Protein 2XIO (pdb70)

Organism: Homo sapiens (NCBI:txid9606)

Foldseek 3Di:
DAAEAQEAQLLDCVCCCDDPNDNQDHNNSVVLVVLLVVLHYQAYEHEAAALVSQVSQQVVQVVDPRYAYEFEHALLRLVVCVVVPVVVRLVSSLCVCVVRVVRHQAYDPAFDAPVRCVRPNDVSNLVRSLVSLQSQQVNLHAHEYEDHPQLVSRLVSCVVSLVSHNEEEHALDQDALVSLVSCVVSVYAYEHELSQFQDPRSLVSLLSDDLLRYAYHHNWQPNDHDPNGPQQVQFDDDFAEDCRDDPRHHHPSTDGSSCSLRVLRSSCVSNVHDSVVSNVSNRVSCCVRRPVD

Secondary structure (DSSP, 8-state):
--EEEEEE-TT-GGGGTEETTEE-S---HHHHHHHHHHHTEEEEEE---SHHHHHHHHHHHTT-TTEEEEE---GGGTHHHHHH-HHHHHHHHHHHHHT-TTTEEEEEEEEEETT-TTTS-HHHHHHHHHHTHHHHHHH-PPEEEEEES-HHHHHHHHHHTGGGSS-EEETT----HHHHHHHHHTT-EEEE-GGGSSSHHHHHHHHTS-GGGEEE---TTS----TTSTTGGG------EESS--TTSEETT---GGGHHHHHHHHHHHHT--HHHHHHHHHHHHHHHH---

GO terms:
  GO:0008296 3'-5'-DNA exonuclease activity (F, IDA)
  GO:0004520 DNA endonuclease activity (F, IDA)
  GO:0005739 mitochondrion (C, HTP)
  GO:0005515 protein binding (F, IPI)
  GO:0005654 nucleoplasm (C, IDA)

CATH classification: 3.20.20.140

Radius of gyration: 18.1 Å; Cα contacts (8 Å, |Δi|>4): 641; chains: 1; bounding box: 39×49×50 Å

Solvent-accessible surface area: 12558 Å² total; per-residue (Å²): 93,74,1,2,0,0,0,0,28,2,44,25,71,42,0,130,0,47,75,133,75,95,109,71,22,117,69,4,17,123,67,0,7,36,42,0,63,151,44,6,1,96,50,0,0,0,13,0,12,24,19,103,50,0,74,60,0,4,105,31,0,94,97,40,68,48,1,27,0,0,0,0,0,32,0,30,54,1,38,41,0,112,129,60,82,35,97,95,3,10,127,60,0,26,71,20,1,57,117,34,149,62,46,1,11,0,0,0,16,0,1,0,9,16,70,107,72,141,128,1,74,92,105,19,0,52,126,6,0,48,44,0,0,64,0,1,73,99,18,134,34,10,0,0,1,26,18,44,104,4,60,74,61,0,25,66,4,1,122,137,8,41,146,67,12,87,8,0,0,1,9,9,10,57,23,81,121,106,4,1,62,29,2,34,126,24,82,0,20,0,0,2,0,1,26,1,2,90,70,110,68,15,10,102,16,0,107,64,3,53,31,102,34,0,0,2,0,1,29,0,5,124,18,18,29,88,106,125,26,16,0,26,144,74,42,163,41,87,36,87,64,92,163,75,48,82,82,51,48,2,20,113,106,7,11,0,0,0,23,0,10,24,3,0,6,0,0,2,44,13,35,134,55,82,35,85,114,4,0,51,34,1,29,87,13,1,51,145,21,10,29,95,190

Structure (mmCIF, N/CA/C/O backbone):
data_2XIO
#
_entry.id   2XIO
#
_cell.length_a   38.480
_cell.length_b   50.940
_cell.length_c   155.240
_cell.angle_alpha   90.00
_cell.angle_beta   90.00
_cell.angle_gamma   90.00
#
_symmetry.space_group_name_H-M   'P 21 21 21'
#
loop_
_entity.id
_entity.type
_entity.pdbx_description
1 polymer 'PUTATIVE DEOXYRIBONUCLEASE TATDN1'
2 non-polymer 'SODIUM ION'
3 non-polymer 'NICKEL (II) ION'
4 non-polymer 1,2-ETHANEDIOL
5 water water
#
loop_
_atom_site.group_PDB
_atom_site.id
_atom_site.type_symbol
_atom_site.label_atom_id
_atom_site.label_alt_id
_atom_site.label_comp_id
_atom_site.label_asym_id
_atom_site.label_entity_id
_atom_site.label_seq_id
_atom_site.pdbx_PDB_ins_code
_atom_site.Cartn_x
_atom_site.Cartn_y
_atom_site.Cartn_z
_atom_site.occupancy
_atom_site.B_iso_or_equiv
_atom_site.auth_seq_id
_atom_site.auth_comp_id
_atom_site.auth_asym_id
_atom_site.auth_atom_id
_atom_site.pdbx_PDB_model_num
ATOM 1 N N . MET A 1 1 ? 34.893 11.518 81.809 1.00 12.31 4 MET A N 1
ATOM 2 C CA . MET A 1 1 ? 34.712 12.855 82.366 1.00 10.23 4 MET A CA 1
ATOM 3 C C . MET A 1 1 ? 34.934 12.764 83.865 1.00 11.21 4 MET A C 1
ATOM 4 O O . MET A 1 1 ? 34.924 11.671 84.447 1.00 10.79 4 MET A O 1
ATOM 9 N N A LYS A 1 2 ? 35.116 13.918 84.503 0.50 9.31 5 LYS A N 1
ATOM 10 N N B LYS A 1 2 ? 35.149 13.921 84.499 0.50 9.35 5 LYS A N 1
ATOM 11 C CA A LYS A 1 2 ? 35.274 14.013 85.955 0.50 8.29 5 LYS A CA 1
ATOM 12 C CA B LYS A 1 2 ? 35.286 14.032 85.955 0.50 8.51 5 LYS A CA 1
ATOM 13 C C A LYS A 1 2 ? 34.400 15.131 86.512 0.50 8.72 5 LYS A C 1
ATOM 14 C C B LYS A 1 2 ? 34.317 15.087 86.448 0.50 8.38 5 LYS A C 1
ATOM 15 O O A LYS A 1 2 ? 34.294 16.213 85.923 0.50 8.72 5 LYS A O 1
ATOM 16 O O B LYS A 1 2 ? 34.082 16.094 85.761 0.50 7.70 5 LYS A O 1
ATOM 27 N N . PHE A 1 3 ? 33.750 14.855 87.645 1.00 7.76 6 PHE A N 1
ATOM 28 C CA . PHE A 1 3 ? 32.818 15.787 88.267 1.00 7.61 6 PHE A CA 1
ATOM 29 C C . PHE A 1 3 ? 33.078 15.937 89.740 1.00 8.09 6 PHE A C 1
ATOM 30 O O . PHE A 1 3 ? 33.468 14.979 90.428 1.00 8.33 6 PHE A O 1
ATOM 38 N N . ILE A 1 4 ? 32.725 17.118 90.256 1.00 7.56 7 ILE A N 1
ATOM 39 C CA . ILE A 1 4 ? 32.541 17.376 91.676 1.00 7.47 7 ILE A CA 1
ATOM 40 C C . ILE A 1 4 ? 31.110 17.854 91.853 1.00 7.11 7 ILE A C 1
ATOM 41 O O . ILE A 1 4 ? 30.755 18.901 91.286 1.00 8.16 7 ILE A O 1
ATOM 46 N N . ASP A 1 5 ? 30.275 17.092 92.565 1.00 7.06 8 ASP A N 1
ATOM 47 C CA . ASP A 1 5 ? 28.887 17.525 92.819 1.00 7.45 8 ASP A CA 1
ATOM 48 C C . ASP A 1 5 ? 28.923 18.468 94.007 1.00 8.11 8 ASP A C 1
ATOM 49 O O . ASP A 1 5 ? 29.133 18.050 95.157 1.00 8.44 8 ASP A O 1
ATOM 54 N N . ILE A 1 6 ? 28.789 19.781 93.735 1.00 7.78 9 ILE A N 1
ATOM 55 C CA . ILE A 1 6 ? 28.912 20.754 94.814 1.00 7.95 9 ILE A CA 1
ATOM 56 C C . ILE A 1 6 ? 27.732 20.768 95.774 1.00 8.23 9 ILE A C 1
ATOM 57 O O . ILE A 1 6 ? 27.822 21.470 96.791 1.00 8.35 9 ILE A O 1
ATOM 62 N N . GLY A 1 7 ? 26.606 20.107 95.453 1.00 7.60 10 GLY A N 1
ATOM 63 C CA . GLY A 1 7 ? 25.436 20.161 96.321 1.00 10.18 10 GLY A CA 1
ATOM 64 C C . GLY A 1 7 ? 24.661 18.878 96.196 1.00 9.00 10 GLY A C 1
ATOM 65 O O . GLY A 1 7 ? 23.743 18.794 95.388 1.00 9.67 10 GLY A O 1
ATOM 66 N N . ILE A 1 8 ? 25.002 17.891 97.019 1.00 10.70 11 ILE A N 1
ATOM 67 C CA . ILE A 1 8 ? 24.365 16.580 96.982 1.00 10.10 11 ILE A CA 1
ATOM 68 C C . ILE A 1 8 ? 23.850 16.271 98.362 1.00 11.21 11 ILE A C 1
ATOM 69 O O . ILE A 1 8 ? 24.611 16.362 99.340 1.00 12.61 11 ILE A O 1
ATOM 74 N N . ASN A 1 9 ? 22.566 15.927 98.485 1.00 10.54 12 ASN A N 1
ATOM 75 C CA . ASN A 1 9 ? 21.952 15.655 99.787 1.00 10.22 12 ASN A CA 1
ATOM 76 C C . ASN A 1 9 ? 22.081 14.177 100.089 1.00 12.43 12 ASN A C 1
ATOM 77 O O . ASN A 1 9 ? 21.087 13.445 100.186 1.00 11.87 12 ASN A O 1
ATOM 82 N N . LEU A 1 10 ? 23.325 13.718 100.251 1.00 11.03 13 LEU A N 1
ATOM 83 C CA . LEU A 1 10 ? 23.595 12.295 100.402 1.00 11.75 13 LEU A CA 1
ATOM 84 C C . LEU A 1 10 ? 23.026 11.681 101.677 1.00 13.57 13 LEU A C 1
ATOM 85 O O . LEU A 1 10 ? 22.824 10.456 101.741 1.00 13.38 13 LEU A O 1
ATOM 90 N N . THR A 1 11 ? 22.752 12.520 102.675 1.00 10.94 14 THR A N 1
ATOM 91 C CA . THR A 1 11 ? 22.151 12.096 103.940 1.00 10.58 14 THR A CA 1
ATOM 92 C C . THR A 1 11 ? 20.651 11.889 103.815 1.00 12.55 14 THR A C 1
ATOM 93 O O . THR A 1 11 ? 20.038 11.447 104.785 1.00 12.86 14 THR A O 1
ATOM 97 N N . ASP A 1 12 ? 20.044 12.160 102.657 1.00 11.27 15 ASP A N 1
ATOM 98 C CA . ASP A 1 12 ? 18.596 12.043 102.571 1.00 10.45 15 ASP A CA 1
ATOM 99 C C . ASP A 1 12 ? 18.167 10.607 102.840 1.00 11.38 15 ASP A C 1
ATOM 100 O O . ASP A 1 12 ? 18.738 9.686 102.252 1.00 10.96 15 ASP A O 1
ATOM 105 N N . PRO A 1 13 ? 17.122 10.403 103.671 1.00 10.84 16 PRO A N 1
ATOM 106 C CA . PRO A 1 13 ? 16.643 9.028 103.930 1.00 11.81 16 PRO A CA 1
ATOM 107 C C . PRO A 1 13 ? 16.187 8.244 102.694 1.00 13.67 16 PRO A C 1
ATOM 108 O O . PRO A 1 13 ? 16.206 7.015 102.749 1.00 12.46 16 PRO A O 1
ATOM 112 N N A MET A 1 14 ? 15.807 8.934 101.600 0.50 14.99 17 MET A N 1
ATOM 113 N N B MET A 1 14 ? 15.779 8.906 101.594 0.50 10.88 17 MET A N 1
ATOM 114 C CA A MET A 1 14 ? 15.414 8.306 100.331 0.50 16.79 17 MET A CA 1
ATOM 115 C CA B MET A 1 14 ? 15.398 8.162 100.376 0.50 10.05 17 MET A CA 1
ATOM 116 C C A MET A 1 14 ? 16.521 7.350 99.826 0.50 15.36 17 MET A C 1
ATOM 117 C C B MET A 1 14 ? 16.534 7.244 99.908 0.50 11.17 17 MET A C 1
ATOM 118 O O A MET A 1 14 ? 16.221 6.300 99.255 0.50 14.94 17 MET A O 1
ATOM 119 O O B MET A 1 14 ? 16.278 6.137 99.411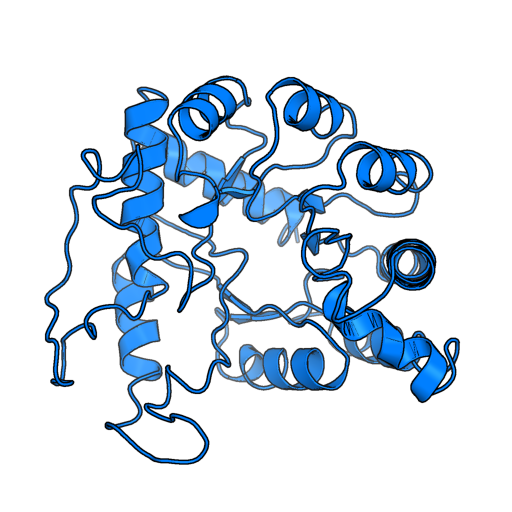 0.50 10.65 17 MET A O 1
ATOM 128 N N . PHE A 1 15 ? 17.797 7.695 100.095 1.00 11.00 18 PHE A N 1
ATOM 129 C CA . PHE A 1 15 ? 18.938 6.887 99.660 1.00 11.08 18 PHE A CA 1
ATOM 130 C C . PHE A 1 15 ? 19.131 5.649 100.502 1.00 12.36 18 PHE A C 1
ATOM 131 O O . PHE A 1 15 ? 19.850 4.752 100.099 1.00 12.91 18 PHE A O 1
ATOM 139 N N . ARG A 1 16 ? 18.467 5.572 101.652 1.00 10.90 19 ARG A N 1
A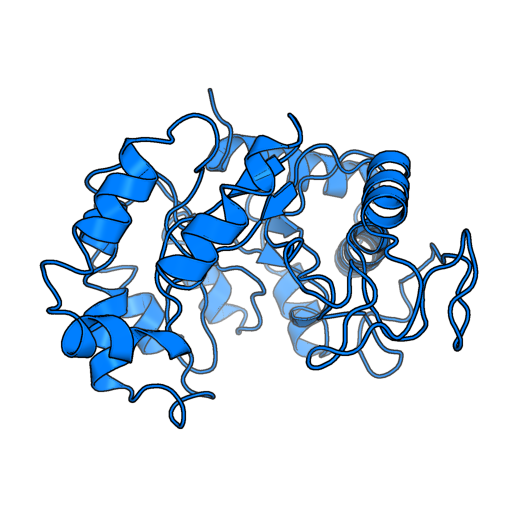TOM 140 C CA . ARG A 1 16 ? 18.475 4.386 102.504 1.00 10.75 19 ARG A CA 1
ATOM 141 C C . ARG A 1 16 ? 17.154 3.628 102.323 1.00 10.63 19 ARG A C 1
ATOM 142 O O . ARG A 1 16 ? 16.920 2.694 103.071 1.00 11.60 19 ARG A O 1
ATOM 150 N N . GLY A 1 17 ? 16.306 4.030 101.371 1.00 10.87 20 GLY A N 1
ATOM 151 C CA . GLY A 1 17 ? 15.002 3.406 101.141 1.00 11.75 20 GLY A CA 1
ATOM 152 C C . GLY A 1 17 ? 13.939 3.765 102.158 1.00 13.92 20 GLY A C 1
ATOM 153 O O . GLY A 1 17 ? 12.940 3.045 102.250 1.00 14.66 20 GLY A O 1
ATOM 154 N N . ILE A 1 18 ? 14.166 4.831 102.967 1.00 12.48 21 ILE A N 1
ATOM 155 C CA . ILE A 1 18 ? 13.332 5.233 104.119 1.00 13.91 21 ILE A CA 1
ATOM 156 C C . ILE A 1 18 ? 12.469 6.409 103.811 0.50 15.08 21 ILE A C 1
ATOM 157 O O . ILE A 1 18 ? 12.991 7.433 103.372 1.00 17.70 21 ILE A O 1
ATOM 162 N N . TYR A 1 19 ? 11.148 6.259 104.067 0.50 11.12 22 TYR A N 1
ATOM 163 C CA . TYR A 1 19 ? 10.096 7.263 103.824 0.50 14.07 22 TYR A CA 1
ATOM 164 C C . TYR A 1 19 ? 9.288 7.384 105.099 1.00 21.31 22 TYR A C 1
ATOM 165 O O . TYR A 1 19 ? 8.627 6.419 105.512 1.00 21.09 22 TYR A O 1
ATOM 174 N N . ARG A 1 20 ? 9.318 8.585 105.708 1.00 20.52 23 ARG A N 1
ATOM 175 C CA . ARG A 1 20 ? 8.703 8.922 106.984 1.00 23.28 23 ARG A CA 1
ATOM 176 C C . ARG A 1 20 ? 8.818 7.831 108.051 1.00 26.09 23 ARG A C 1
ATOM 177 O O . ARG A 1 20 ? 7.823 7.395 108.628 1.00 25.71 23 ARG A O 1
ATOM 180 N N . GLY A 1 21 ? 10.048 7.362 108.259 1.00 21.72 24 GLY A N 1
ATOM 181 C CA . GLY A 1 21 ? 10.314 6.337 109.262 1.00 22.07 24 GLY A CA 1
ATOM 182 C C . GLY A 1 21 ? 9.898 4.924 108.895 1.00 22.76 24 GLY A C 1
ATOM 183 O O . GLY A 1 21 ? 9.839 4.058 109.780 1.00 23.74 24 GLY A O 1
ATOM 184 N N A VAL A 1 22 ? 9.610 4.675 107.593 0.50 18.26 25 VAL A N 1
ATOM 185 N N B VAL A 1 22 ? 9.592 4.680 107.602 0.50 21.00 25 VAL A N 1
ATOM 186 C CA A VAL A 1 22 ? 9.183 3.365 107.079 0.50 17.52 25 VAL A CA 1
ATOM 187 C CA B VAL A 1 22 ? 9.237 3.347 107.124 0.50 21.49 25 VAL A CA 1
ATOM 188 C C A VAL A 1 22 ? 10.160 2.888 106.013 0.50 20.69 25 VAL A C 1
ATOM 189 C C B VAL A 1 22 ? 10.196 2.887 106.039 0.50 22.56 25 VAL A C 1
ATOM 190 O O A VAL A 1 22 ? 10.452 3.636 105.073 0.50 18.56 25 VAL A O 1
ATOM 191 O O B VAL A 1 22 ? 10.556 3.666 105.148 0.50 20.69 25 VAL A O 1
ATOM 198 N N . GLN A 1 23 ? 10.617 1.629 106.134 1.00 18.50 26 GLN A N 1
ATOM 199 C CA . GLN A 1 23 ? 11.505 1.017 105.160 1.00 16.97 26 GLN A CA 1
ATOM 200 C C . GLN A 1 23 ? 10.674 0.611 103.907 1.00 20.95 26 GLN A C 1
ATOM 201 O O . GLN A 1 23 ? 9.949 -0.389 103.956 1.00 22.72 26 GLN A O 1
ATOM 207 N N . LYS A 1 24 ? 10.723 1.404 102.836 1.00 17.62 27 LYS A N 1
ATOM 208 C CA . LYS A 1 24 ? 9.974 1.124 101.602 1.00 17.86 27 LYS A CA 1
ATOM 209 C C . LYS A 1 24 ? 10.695 0.162 100.627 1.00 19.92 27 LYS A C 1
ATOM 210 O O . LYS A 1 24 ? 10.044 -0.613 99.919 1.00 20.49 27 LYS A O 1
ATOM 212 N N . HIS A 1 25 ? 12.029 0.247 100.552 1.00 15.11 28 HIS A N 1
ATOM 213 C CA . HIS A 1 25 ? 12.860 -0.636 99.755 1.00 14.92 28 HIS A CA 1
ATOM 214 C C . HIS A 1 25 ? 14.207 -0.744 100.409 1.00 15.57 28 HIS A C 1
ATOM 215 O O . HIS A 1 25 ? 14.520 0.016 101.316 1.00 13.70 28 HIS A O 1
ATOM 222 N N . GLN A 1 26 ? 14.993 -1.712 99.964 1.00 14.72 29 GLN A N 1
ATOM 223 C CA . GLN A 1 26 ? 16.328 -1.966 100.441 1.00 14.90 29 GLN A CA 1
ATOM 224 C C . GLN A 1 26 ? 17.201 -0.705 100.389 1.00 14.96 29 GLN A C 1
ATOM 225 O O . GLN A 1 26 ? 17.201 0.003 99.374 1.00 13.42 29 GLN A O 1
ATOM 231 N N . ASP A 1 27 ? 17.998 -0.479 101.425 1.00 13.11 30 ASP A N 1
ATOM 232 C CA . ASP A 1 27 ? 18.946 0.619 101.456 1.00 11.54 30 ASP A CA 1
ATOM 233 C C . ASP A 1 27 ? 19.931 0.419 100.294 1.00 12.98 30 ASP A C 1
ATOM 234 O O . ASP A 1 27 ? 20.635 -0.600 100.225 1.00 13.65 30 ASP A O 1
ATOM 239 N N . ASP A 1 28 ? 19.964 1.386 99.364 1.00 10.56 31 ASP A N 1
ATOM 240 C CA . ASP A 1 28 ? 20.820 1.293 98.190 1.00 9.73 31 ASP A CA 1
ATOM 241 C C . ASP A 1 28 ? 21.800 2.444 98.082 1.00 11.50 31 ASP A C 1
ATOM 242 O O . ASP A 1 28 ? 22.315 2.722 96.995 1.00 10.45 31 ASP A O 1
ATOM 247 N N . LEU A 1 29 ? 22.151 3.063 99.220 1.00 10.32 32 LEU A N 1
ATOM 248 C CA . LEU A 1 29 ? 23.073 4.191 99.180 1.00 9.97 32 LEU A CA 1
ATOM 249 C C . LEU A 1 29 ? 24.416 3.838 98.554 1.00 10.53 32 LEU A C 1
ATOM 250 O O . LEU A 1 29 ? 24.918 4.590 97.732 1.00 10.32 32 LEU A O 1
ATOM 255 N N . GLN A 1 30 ? 24.997 2.694 98.908 1.00 10.97 33 GLN A N 1
ATOM 256 C CA . GLN A 1 30 ? 26.265 2.333 98.290 1.00 11.42 33 GLN A CA 1
ATOM 257 C C . GLN A 1 30 ? 26.151 2.114 96.796 1.00 10.85 33 GLN A C 1
ATOM 258 O O . GLN A 1 30 ? 27.044 2.503 96.048 1.00 10.56 33 GLN A O 1
ATOM 264 N N . ASP A 1 31 ? 25.042 1.539 96.324 1.00 10.92 34 ASP A N 1
ATOM 265 C CA . ASP A 1 31 ? 24.823 1.366 94.886 1.00 11.54 34 ASP A CA 1
ATOM 266 C C . ASP A 1 31 ? 24.700 2.739 94.193 1.00 12.24 34 ASP A C 1
ATOM 267 O O . ASP A 1 31 ? 25.210 2.915 93.091 1.00 11.60 34 ASP A O 1
ATOM 272 N N . VAL A 1 32 ? 24.029 3.684 94.835 1.00 10.01 35 VAL A N 1
ATOM 273 C CA . VAL A 1 32 ? 23.876 5.060 94.329 1.00 9.24 35 VAL A CA 1
ATOM 274 C C . VAL A 1 32 ? 25.248 5.691 94.208 1.00 10.02 35 VAL A C 1
ATOM 275 O O . VAL A 1 32 ? 25.569 6.300 93.175 1.00 10.65 35 VAL A O 1
ATOM 279 N N . ILE A 1 33 ? 26.056 5.555 95.259 1.00 9.20 36 ILE A N 1
ATOM 280 C CA . ILE A 1 33 ? 27.423 6.120 95.224 1.00 10.19 36 ILE A CA 1
ATOM 281 C C . ILE A 1 33 ? 28.218 5.474 94.070 1.00 10.84 36 ILE A C 1
ATOM 282 O O . ILE A 1 33 ? 28.885 6.179 93.289 1.00 11.24 36 ILE A O 1
ATOM 287 N N . GLY A 1 34 ? 28.125 4.147 93.948 1.00 10.50 37 GLY A N 1
ATOM 288 C CA . GLY A 1 34 ? 28.827 3.434 92.883 1.00 11.56 37 GLY A CA 1
ATOM 289 C C . GLY A 1 34 ? 28.452 3.863 91.477 1.00 10.70 37 GLY A C 1
ATOM 290 O O . GLY A 1 34 ? 29.345 4.033 90.631 1.00 10.80 37 GLY A O 1
ATOM 291 N N . ARG A 1 35 ? 27.166 4.143 91.236 1.00 10.33 38 ARG A N 1
ATOM 292 C CA . ARG A 1 35 ? 26.755 4.624 89.905 1.00 11.06 38 ARG A CA 1
ATOM 293 C C . ARG A 1 35 ? 27.367 5.991 89.587 1.00 10.06 38 ARG A C 1
ATOM 294 O O . ARG A 1 35 ? 27.765 6.270 88.446 1.00 10.61 38 ARG A O 1
ATOM 302 N N . ALA A 1 36 ? 27.449 6.851 90.603 1.00 9.19 39 ALA A N 1
ATOM 303 C CA . ALA A 1 36 ? 28.040 8.193 90.433 1.00 9.22 39 ALA A CA 1
ATOM 304 C C . ALA A 1 36 ? 29.535 8.074 90.175 1.00 10.27 39 ALA A C 1
ATOM 305 O O . ALA A 1 36 ? 30.067 8.726 89.269 1.00 11.02 39 ALA A O 1
ATOM 307 N N . VAL A 1 37 ? 30.218 7.210 90.922 1.00 10.29 40 VAL A N 1
ATOM 308 C CA . VAL A 1 37 ? 31.647 6.995 90.689 1.00 10.26 40 VAL A CA 1
ATOM 309 C C . VAL A 1 37 ? 31.883 6.520 89.253 1.00 12.18 40 VAL A C 1
ATOM 310 O O . VAL A 1 37 ? 32.811 6.967 88.575 1.00 11.70 40 VAL A O 1
ATOM 314 N N . GLU A 1 38 ? 31.059 5.595 88.769 1.00 11.06 41 GLU A N 1
ATOM 315 C CA . GLU A 1 38 ? 31.207 5.065 87.430 1.00 11.28 41 GLU A CA 1
ATOM 316 C C . GLU A 1 38 ? 31.058 6.118 86.337 1.00 12.31 41 GLU A C 1
ATOM 317 O O . GLU A 1 38 ? 31.751 6.019 85.320 1.00 12.99 41 GLU A O 1
ATOM 323 N N . ILE A 1 39 ? 30.215 7.146 86.537 1.00 10.65 42 ILE A N 1
ATOM 324 C CA . ILE A 1 39 ? 30.075 8.201 85.540 1.00 11.31 42 ILE A CA 1
ATOM 325 C C . ILE A 1 39 ? 31.160 9.285 85.671 1.00 11.20 42 ILE A C 1
ATOM 326 O O . ILE A 1 39 ? 31.214 10.192 84.831 1.00 11.22 42 ILE A O 1
ATOM 331 N N . GLY A 1 40 ? 31.979 9.205 86.723 1.00 10.82 43 GLY A N 1
ATOM 332 C CA . GLY A 1 40 ? 33.086 10.144 86.888 1.00 10.29 43 GLY A CA 1
ATOM 333 C C . GLY A 1 40 ? 33.021 11.090 88.072 1.00 10.31 43 GLY A C 1
ATOM 334 O O . GLY A 1 40 ? 33.868 11.988 88.148 1.00 10.11 43 GLY A O 1
ATOM 335 N N . VAL A 1 41 ? 32.082 10.902 89.012 1.00 9.04 44 VAL A N 1
ATOM 336 C CA . VAL A 1 41 ? 32.046 11.791 90.176 1.00 8.21 44 VAL A CA 1
ATOM 337 C C . VAL A 1 41 ? 33.216 11.447 91.092 1.00 10.26 44 VAL A C 1
ATOM 338 O O . VAL A 1 41 ? 33.369 10.285 91.492 1.00 11.35 44 VAL A O 1
ATOM 342 N N . LYS A 1 42 ? 34.068 12.428 91.356 1.00 8.46 45 LYS A N 1
ATOM 343 C CA . LYS A 1 42 ? 35.290 12.235 92.150 1.00 8.73 45 LYS A CA 1
ATOM 344 C C . LYS A 1 42 ? 35.154 12.724 93.578 1.00 10.05 45 LYS A C 1
ATOM 345 O O . LYS A 1 42 ? 35.837 12.222 94.493 1.00 10.56 45 LYS A O 1
ATOM 351 N N . LYS A 1 43 ? 34.345 13.785 93.783 1.00 9.48 46 LYS A N 1
ATOM 352 C CA . LYS A 1 43 ? 34.123 14.365 95.126 1.00 9.45 46 LYS A CA 1
ATOM 353 C C . LYS A 1 43 ? 32.673 14.716 95.247 1.00 10.17 46 LYS A C 1
ATOM 354 O O . LYS A 1 43 ? 32.032 15.133 94.267 1.00 9.46 46 LYS A O 1
ATOM 360 N N . PHE A 1 44 ? 32.151 14.590 96.444 1.00 8.80 47 PHE A N 1
ATOM 361 C CA . PHE A 1 44 ? 30.737 14.853 96.747 1.00 8.77 47 PHE A CA 1
ATOM 362 C C . PHE A 1 44 ? 30.677 15.834 97.927 1.00 9.42 47 PHE A C 1
ATOM 363 O O . PHE A 1 44 ? 31.220 15.518 99.003 1.00 9.65 47 PHE A O 1
ATOM 371 N N . MET A 1 45 ? 30.053 17.015 97.729 1.00 8.17 48 MET A N 1
ATOM 372 C CA . MET A 1 45 ? 29.918 17.989 98.813 1.00 8.25 48 MET A CA 1
ATOM 373 C C . MET A 1 45 ? 28.546 17.839 99.409 1.00 8.55 48 MET A C 1
ATOM 374 O O . MET A 1 45 ? 27.542 18.232 98.795 1.00 8.51 48 MET A O 1
ATOM 379 N N . ILE A 1 46 ? 28.493 17.188 100.573 1.00 8.74 49 ILE A N 1
ATOM 380 C CA . ILE A 1 46 ? 27.228 16.879 101.222 1.00 8.06 49 ILE A CA 1
ATOM 381 C C . ILE A 1 46 ? 26.767 18.100 101.977 1.00 9.79 49 ILE A C 1
ATOM 382 O O . ILE A 1 46 ? 27.425 18.541 102.921 1.00 9.30 49 ILE A O 1
ATOM 387 N N . THR A 1 47 ? 25.648 18.638 101.564 1.00 9.35 50 THR A N 1
ATOM 388 C CA . THR A 1 47 ? 25.178 19.897 102.124 1.00 10.30 50 THR A CA 1
ATOM 389 C C . THR A 1 47 ? 24.634 19.754 103.557 1.00 11.53 50 THR A C 1
ATOM 390 O O . THR A 1 47 ? 23.845 18.837 103.841 1.00 11.69 50 THR A O 1
ATOM 394 N N . GLY A 1 48 ? 25.024 20.706 104.411 1.00 10.23 51 GLY A N 1
ATOM 395 C CA . GLY A 1 48 ? 24.465 20.899 105.741 1.00 10.29 51 GLY A CA 1
ATOM 396 C C . GLY A 1 48 ? 23.615 22.143 105.729 1.00 11.88 51 GLY A C 1
ATOM 397 O O . GLY A 1 48 ? 23.975 23.113 105.068 1.00 11.95 51 GLY A O 1
ATOM 398 N N . GLY A 1 49 ? 22.515 22.132 106.470 1.00 11.42 52 GLY A N 1
ATOM 399 C CA . GLY A 1 49 ? 21.609 23.285 106.484 1.00 12.06 52 GLY A CA 1
ATOM 400 C C . GLY A 1 49 ? 21.196 23.820 107.841 1.00 11.95 52 GLY A C 1
ATOM 401 O O . GLY A 1 49 ? 20.397 24.757 107.924 1.00 11.66 52 GLY A O 1
ATOM 402 N N . ASN A 1 50 ? 21.647 23.172 108.906 1.00 10.83 53 ASN A N 1
ATOM 403 C CA . ASN A 1 50 ? 21.501 23.687 110.273 1.00 11.25 53 ASN A CA 1
ATOM 404 C C . ASN A 1 50 ? 22.568 22.989 111.111 1.00 13.09 53 ASN A C 1
ATOM 405 O O . ASN A 1 50 ? 23.384 22.239 110.557 1.00 11.15 53 ASN A O 1
ATOM 410 N N . LEU A 1 51 ? 22.599 23.210 112.423 1.00 11.10 54 LEU A N 1
ATOM 411 C CA . LEU A 1 51 ? 23.638 22.589 113.212 1.00 11.80 54 LEU A CA 1
ATOM 412 C C . LEU A 1 51 ? 23.591 21.055 113.171 1.00 13.08 54 LEU A C 1
ATOM 413 O O . LEU A 1 51 ? 24.610 20.424 112.904 1.00 12.42 54 LEU A O 1
ATOM 418 N N . GLN A 1 52 ? 22.435 20.455 113.441 1.00 12.32 55 GLN A N 1
ATOM 419 C CA . GLN A 1 52 ? 22.344 18.997 113.479 1.00 12.68 55 GLN A CA 1
ATOM 420 C C . GLN A 1 52 ? 22.571 18.367 112.101 1.00 13.70 55 GLN A C 1
ATOM 421 O O . GLN A 1 52 ? 23.296 17.372 111.984 1.00 13.30 55 GLN A O 1
ATOM 427 N N . ASP A 1 53 ? 22.001 18.972 111.066 1.00 11.86 56 ASP A N 1
ATOM 428 C CA . ASP A 1 53 ? 22.147 18.450 109.712 1.00 11.37 56 ASP A CA 1
ATOM 429 C C . ASP A 1 53 ? 23.600 18.585 109.235 1.00 11.76 56 ASP A C 1
ATOM 430 O O . ASP A 1 53 ? 24.084 17.739 108.469 1.00 11.50 56 ASP A O 1
ATOM 435 N N . SER A 1 54 ? 24.320 19.623 109.708 1.00 10.52 57 SER A N 1
ATOM 436 C CA . SER A 1 54 ? 25.743 19.783 109.373 1.00 10.03 57 SER A CA 1
ATOM 437 C C . SER A 1 54 ? 26.537 18.699 110.084 1.00 11.02 57 SER A C 1
ATOM 438 O O . SER A 1 54 ? 27.463 18.145 109.495 1.00 10.69 57 SER A O 1
ATOM 441 N N . LYS A 1 55 ? 26.158 18.343 111.330 1.00 10.54 58 LYS A N 1
ATOM 442 C CA . LYS A 1 55 ? 26.798 17.222 112.004 1.00 11.47 58 LYS A CA 1
ATOM 443 C C . LYS A 1 55 ? 26.515 15.911 111.240 1.00 13.56 58 LYS A C 1
ATOM 444 O O . LYS A 1 55 ? 27.428 15.110 111.038 1.00 12.07 58 LYS A O 1
ATOM 450 N N . ASP A 1 56 ? 25.282 15.726 110.769 1.00 12.35 59 ASP A N 1
ATOM 451 C CA . ASP A 1 56 ? 24.919 14.501 110.025 1.00 12.35 59 ASP A CA 1
ATOM 452 C C . ASP A 1 56 ? 25.690 14.407 108.696 1.00 12.57 59 ASP A C 1
ATOM 453 O O . ASP A 1 56 ? 26.164 13.327 108.314 1.00 12.22 59 ASP A O 1
ATOM 458 N N . ALA A 1 57 ? 25.848 15.534 108.002 1.00 10.50 60 ALA A N 1
ATOM 459 C CA . ALA A 1 57 ? 26.576 15.603 106.738 1.00 10.10 60 ALA A CA 1
ATOM 460 C C . ALA A 1 57 ? 28.040 15.254 106.990 1.00 10.48 60 ALA A C 1
ATOM 461 O O . ALA A 1 57 ? 28.639 14.471 106.232 1.00 10.55 60 ALA A O 1
ATOM 463 N N . LEU A 1 58 ? 28.612 15.804 108.059 1.00 10.49 61 LEU A N 1
ATOM 464 C CA . LEU A 1 58 ? 30.000 15.500 108.406 1.00 11.56 61 LEU A CA 1
ATOM 465 C C . LEU A 1 58 ? 30.176 14.020 108.737 1.00 12.55 61 LEU A C 1
ATOM 466 O O . LEU A 1 58 ? 31.140 13.401 108.267 1.00 12.39 61 LEU A O 1
ATOM 471 N N A HIS A 1 59 ? 29.257 13.445 109.539 0.50 12.25 62 HIS A N 1
ATOM 472 N N B HIS A 1 59 ? 29.252 13.454 109.527 0.50 11.28 62 HIS A N 1
ATOM 473 C CA A HIS A 1 59 ? 29.369 12.032 109.916 0.50 12.95 62 HIS A CA 1
ATOM 474 C CA B HIS A 1 59 ? 29.326 12.046 109.907 0.50 11.36 62 HIS A CA 1
ATOM 475 C C A HIS A 1 59 ? 29.282 11.087 108.711 0.50 15.14 62 HIS A C 1
ATOM 476 C C B HIS A 1 59 ? 29.338 11.148 108.663 0.50 12.36 62 HIS A C 1
ATOM 477 O O A HIS A 1 59 ? 30.037 10.114 108.649 0.50 16.39 62 HIS A O 1
ATOM 478 O O B HIS A 1 59 ? 30.193 10.272 108.534 0.50 10.62 62 HIS A O 1
ATOM 491 N N . LEU A 1 60 ? 28.457 11.417 107.700 1.00 11.31 63 LEU A N 1
ATOM 492 C CA . LEU A 1 60 ? 28.439 10.625 106.479 1.00 10.63 63 LEU A CA 1
ATOM 493 C C . LEU A 1 60 ? 29.723 10.897 105.676 1.00 12.22 63 LEU A C 1
ATOM 494 O O . LEU A 1 60 ? 30.312 9.984 105.095 1.00 11.72 63 LEU A O 1
ATOM 499 N N . ALA A 1 61 ? 30.176 12.154 105.658 1.00 10.43 64 ALA A N 1
ATOM 500 C CA . ALA A 1 61 ? 31.399 12.460 104.907 1.00 10.47 64 ALA A CA 1
ATOM 501 C C . ALA A 1 61 ? 32.627 11.735 105.455 1.00 11.67 64 ALA A C 1
ATOM 502 O O . ALA A 1 61 ? 33.480 11.341 104.656 1.00 11.98 64 ALA A O 1
ATOM 504 N N . GLN A 1 62 ? 32.649 11.423 106.766 1.00 12.01 65 GLN A N 1
ATOM 505 C CA . GLN A 1 62 ? 33.765 10.694 107.354 1.00 13.03 65 GLN A CA 1
ATOM 506 C C . GLN A 1 62 ? 33.837 9.236 106.892 1.00 15.16 65 GLN A C 1
ATOM 507 O O . GLN A 1 62 ? 34.866 8.596 107.112 1.00 16.67 65 GLN A O 1
ATOM 513 N N . THR A 1 63 ? 32.794 8.712 106.215 1.00 14.26 66 THR A N 1
ATOM 514 C CA . THR A 1 63 ? 32.773 7.311 105.767 1.00 14.34 66 THR A CA 1
ATOM 515 C C . THR A 1 63 ? 33.505 7.068 104.458 1.00 15.59 66 THR A C 1
ATOM 516 O O . THR A 1 63 ? 33.692 5.903 104.078 1.00 16.03 66 THR A O 1
ATOM 520 N N . ASN A 1 64 ? 33.867 8.129 103.702 1.00 13.49 67 ASN A N 1
ATOM 521 C CA . ASN A 1 64 ? 34.478 7.916 102.400 1.00 12.85 67 ASN A CA 1
ATOM 522 C C . ASN A 1 64 ? 35.411 9.072 102.064 1.00 14.09 67 ASN A C 1
ATOM 523 O O . ASN A 1 64 ? 35.033 10.231 102.236 1.00 12.69 67 ASN A O 1
ATOM 528 N N . GLY A 1 65 ? 36.599 8.755 101.551 1.00 13.73 68 GLY A N 1
ATOM 529 C CA . GLY A 1 65 ? 37.576 9.770 101.171 1.00 13.22 68 GLY A CA 1
ATOM 530 C C . GLY A 1 65 ? 37.122 10.694 100.051 1.00 14.09 68 GLY A C 1
ATOM 531 O O . GLY A 1 65 ? 37.683 11.768 99.908 1.00 13.42 68 GLY A O 1
ATOM 532 N N . MET A 1 66 ? 36.078 10.325 99.314 1.00 11.41 69 MET A N 1
ATOM 533 C CA . MET A 1 66 ? 35.535 11.194 98.255 1.00 9.85 69 MET A CA 1
ATOM 534 C C . MET A 1 66 ? 34.544 12.222 98.814 1.00 11.52 69 MET A C 1
ATOM 535 O O . MET A 1 66 ? 34.060 13.051 98.045 1.00 10.26 69 MET A O 1
ATOM 540 N N . PHE A 1 67 ? 34.167 12.144 100.099 1.00 9.92 70 PHE A N 1
ATOM 541 C CA . PHE A 1 67 ? 33.094 12.960 100.643 1.00 9.41 70 PHE A CA 1
ATOM 542 C C . PHE A 1 67 ? 33.579 14.101 101.480 1.00 10.24 70 PHE A C 1
ATOM 543 O O . PHE A 1 67 ? 34.549 13.984 102.254 1.00 10.90 70 PHE A O 1
ATOM 551 N N . PH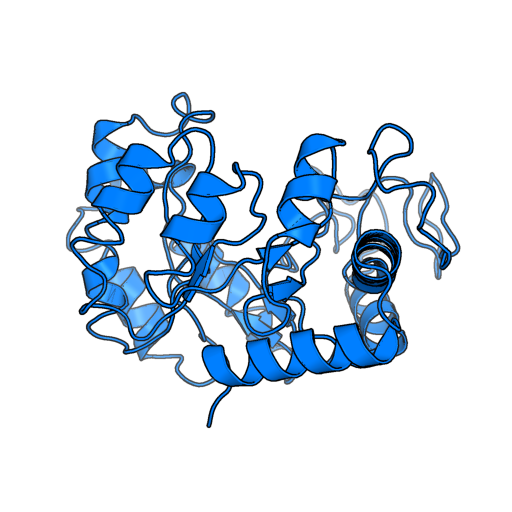E A 1 68 ? 32.861 15.224 101.383 1.00 9.51 71 PHE A N 1
ATOM 552 C CA . PHE A 1 68 ? 33.110 16.459 102.095 1.00 9.15 71 PHE A CA 1
ATOM 553 C C . PHE A 1 68 ? 31.784 17.025 102.529 1.00 9.80 71 PHE A C 1
ATOM 554 O O . PHE A 1 68 ? 30.739 16.529 102.102 1.00 9.07 71 PHE A O 1
ATOM 562 N N . SER A 1 69 ? 31.796 18.042 103.376 1.00 9.25 72 SER A N 1
ATOM 563 C CA . SER A 1 69 ? 30.541 18.602 103.862 1.00 8.80 72 SER A CA 1
ATOM 564 C C . SER A 1 69 ? 30.625 20.094 104.070 1.00 10.24 72 SER A C 1
ATOM 565 O O . SER A 1 69 ? 31.692 20.704 103.923 1.00 9.91 72 SER A O 1
ATOM 568 N N . THR A 1 70 ? 29.483 20.689 104.357 1.00 8.83 73 THR A N 1
ATOM 569 C CA . THR A 1 70 ? 29.389 22.134 104.633 1.00 8.76 73 THR A CA 1
ATOM 570 C C . THR A 1 70 ? 28.810 22.319 106.026 1.00 10.62 73 THR A C 1
ATOM 571 O O . THR A 1 70 ? 28.092 21.444 106.560 1.00 10.52 73 THR A O 1
ATOM 575 N N . VAL A 1 71 ? 29.056 23.491 106.610 1.00 8.81 74 VAL A N 1
ATOM 576 C CA . VAL A 1 71 ? 28.502 23.859 107.925 1.00 9.03 74 VAL A CA 1
ATOM 577 C C . VAL A 1 71 ? 27.843 25.219 107.803 1.00 10.90 74 VAL A C 1
ATOM 578 O O . VAL A 1 71 ? 28.491 26.183 107.391 1.00 9.38 74 VAL A O 1
ATOM 582 N N . GLY A 1 72 ? 26.575 25.298 108.194 1.00 10.11 75 GLY A N 1
ATOM 583 C CA . GLY A 1 72 ? 25.864 26.566 108.110 1.00 10.99 75 GLY A CA 1
ATOM 584 C C . GLY A 1 72 ? 24.409 26.384 108.432 1.00 11.83 75 GLY A C 1
ATOM 585 O O . GLY A 1 72 ? 23.957 25.277 108.764 1.00 11.44 75 GLY A O 1
ATOM 586 N N . CYS A 1 73 ? 23.686 27.503 108.363 1.00 10.85 76 CYS A N 1
ATOM 587 C CA . CYS A 1 73 ? 22.257 27.512 108.682 1.00 10.98 76 CYS A CA 1
ATOM 588 C C . CYS A 1 73 ? 21.472 28.107 107.523 1.00 11.40 76 CYS A C 1
ATOM 589 O O . CYS A 1 73 ? 21.622 29.292 107.190 1.00 11.79 76 CYS A O 1
ATOM 592 N N . HIS A 1 74 ? 20.634 27.285 106.905 1.00 10.79 77 HIS A N 1
ATOM 593 C CA . HIS A 1 74 ? 19.837 27.631 105.740 1.00 10.89 77 HIS A CA 1
ATOM 594 C C . HIS A 1 74 ? 18.858 28.726 106.115 1.00 12.61 77 HIS A C 1
ATOM 595 O O . HIS A 1 74 ? 18.381 28.756 107.262 1.00 12.40 77 HIS A O 1
ATOM 602 N N . PRO A 1 75 ? 18.484 29.622 105.174 1.00 11.94 78 PRO A N 1
ATOM 603 C CA . PRO A 1 75 ? 17.508 30.671 105.514 1.00 12.14 78 PRO A CA 1
ATOM 604 C C . PRO A 1 75 ? 16.248 30.142 106.172 1.00 14.28 78 PRO A C 1
ATOM 605 O O . PRO A 1 75 ? 15.737 30.781 107.084 1.00 14.61 78 PRO A O 1
ATOM 609 N N . THR A 1 76 ? 15.737 28.983 105.724 1.00 12.46 79 THR A N 1
ATOM 610 C CA . THR A 1 76 ? 14.507 28.437 106.316 1.00 13.60 79 THR A CA 1
ATOM 611 C C . THR A 1 76 ? 14.635 27.976 107.761 1.00 15.51 79 THR A C 1
ATOM 612 O O . THR A 1 76 ? 13.622 27.784 108.438 1.00 14.25 79 THR A O 1
ATOM 616 N N . ARG A 1 77 ? 15.876 27.788 108.212 1.00 12.70 80 ARG A N 1
ATOM 617 C CA . ARG A 1 77 ? 16.186 27.278 109.549 1.00 13.15 80 ARG A CA 1
ATOM 618 C C . ARG A 1 77 ? 16.737 28.331 110.500 1.00 14.47 80 ARG A C 1
ATOM 619 O O . ARG A 1 77 ? 17.090 28.003 111.637 1.00 14.27 80 ARG A O 1
ATOM 623 N N . CYS A 1 78 ? 16.820 29.597 110.055 1.00 13.93 81 CYS A N 1
ATOM 624 C CA . CYS A 1 78 ? 17.448 30.642 110.860 1.00 13.34 81 CYS A CA 1
ATOM 625 C C . CYS A 1 78 ? 16.735 31.041 112.130 1.00 15.64 81 CYS A C 1
ATOM 626 O O . CYS A 1 78 ? 17.326 31.737 112.947 1.00 15.12 81 CYS A O 1
ATOM 629 N N . GLY A 1 79 ? 15.525 30.514 112.362 1.00 14.40 82 GLY A N 1
ATOM 630 C CA . GLY A 1 79 ? 14.833 30.639 113.647 1.00 15.05 82 GLY A CA 1
ATOM 631 C C . GLY A 1 79 ? 15.612 29.907 114.750 1.00 16.76 82 GLY A C 1
ATOM 632 O O . GLY A 1 79 ? 15.438 30.205 115.935 1.00 16.23 82 GLY A O 1
ATOM 633 N N . GLU A 1 80 ? 16.539 28.992 114.382 1.00 15.28 83 GLU A N 1
ATOM 634 C CA . GLU A 1 80 ? 17.338 28.242 115.352 1.00 14.45 83 GLU A CA 1
ATOM 635 C C . GLU A 1 80 ? 18.316 29.120 116.140 1.00 16.09 83 GLU A C 1
ATOM 636 O O . GLU A 1 80 ? 18.695 28.757 117.251 1.00 14.91 83 GLU A O 1
ATOM 642 N N . PHE A 1 81 ? 18.684 30.297 115.597 1.00 13.88 84 PHE A N 1
ATOM 643 C CA . PHE A 1 81 ? 19.557 31.209 116.336 1.00 13.61 84 PHE A CA 1
ATOM 644 C C . PHE A 1 81 ? 18.875 31.731 117.575 1.00 16.71 84 PHE A C 1
ATOM 645 O O . PHE A 1 81 ? 19.378 31.520 118.682 1.00 16.84 84 PHE A O 1
ATOM 653 N N . GLU A 1 82 ? 17.701 32.357 117.433 1.00 15.71 85 GLU A N 1
ATOM 654 C CA . GLU A 1 82 ? 16.999 32.874 118.596 1.00 17.16 85 GLU A CA 1
ATOM 655 C C . GLU A 1 82 ? 16.527 31.758 119.531 1.00 18.68 85 GLU A C 1
ATOM 656 O O . GLU A 1 82 ? 16.574 31.933 120.763 1.00 18.20 85 GLU A O 1
ATOM 662 N N . LYS A 1 83 ? 16.126 30.605 118.974 1.00 17.26 86 LYS A N 1
ATOM 663 C CA . LYS A 1 83 ? 15.661 29.485 119.792 1.00 18.48 86 LYS A CA 1
ATOM 664 C C . LYS A 1 83 ? 16.744 29.016 120.759 1.00 20.26 86 LYS A C 1
ATOM 665 O O . LYS A 1 83 ? 16.479 28.849 121.953 1.00 20.60 86 LYS A O 1
ATOM 669 N N . ASN A 1 84 ? 17.972 28.863 120.250 1.00 18.55 87 ASN A N 1
ATOM 670 C CA . ASN A 1 84 ? 19.094 28.315 121.011 1.00 18.58 87 ASN A CA 1
ATOM 671 C C . ASN A 1 84 ? 20.039 29.298 121.716 1.00 21.70 87 ASN A C 1
ATOM 672 O O . ASN A 1 84 ? 20.883 28.859 122.489 1.00 24.06 87 ASN A O 1
ATOM 677 N N . ASN A 1 85 ? 19.864 30.597 121.494 1.00 17.12 88 ASN A N 1
ATOM 678 C CA . ASN A 1 85 ? 20.694 31.756 121.871 1.00 16.09 88 ASN A CA 1
ATOM 679 C C . ASN A 1 85 ? 21.573 32.001 120.648 1.00 16.12 88 ASN A C 1
ATOM 680 O O . ASN A 1 85 ? 22.336 31.099 120.246 1.00 14.66 88 ASN A O 1
ATOM 685 N N . PRO A 1 86 ? 21.465 33.179 120.002 1.00 15.62 89 PRO A N 1
ATOM 686 C CA . PRO A 1 86 ? 22.196 33.380 118.737 1.00 15.35 89 PRO A CA 1
ATOM 687 C C . PRO A 1 86 ? 23.708 33.263 118.831 1.00 17.73 89 PRO A C 1
ATOM 688 O O . PRO A 1 86 ? 24.321 32.675 117.932 1.00 16.70 89 PRO A O 1
ATOM 692 N N . ASP A 1 87 ? 24.321 33.804 119.896 1.00 17.16 90 ASP A N 1
ATOM 693 C CA . ASP A 1 87 ? 25.784 33.707 119.992 1.00 18.31 90 ASP A CA 1
ATOM 694 C C . ASP A 1 87 ? 26.259 32.271 120.241 1.00 17.90 90 ASP A C 1
ATOM 695 O O . ASP A 1 87 ? 27.279 31.868 119.660 1.00 17.96 90 ASP A O 1
ATOM 700 N N A LEU A 1 88 ? 25.506 31.482 121.048 0.50 14.43 91 LEU A N 1
ATOM 701 N N B LEU A 1 88 ? 25.508 31.499 121.045 0.50 15.63 91 LEU A N 1
ATOM 702 C CA A LEU A 1 88 ? 25.834 30.069 121.295 0.50 13.67 91 LEU A CA 1
ATOM 703 C CA B LEU A 1 88 ? 25.836 30.100 121.303 0.50 15.56 91 LEU A CA 1
ATOM 704 C C A LEU A 1 88 ? 25.698 29.284 119.988 0.50 14.26 91 LEU A C 1
ATOM 705 C C B LEU A 1 88 ? 25.706 29.300 120.002 0.50 16.87 91 LEU A C 1
ATOM 706 O O A LEU A 1 88 ? 26.577 28.493 119.641 0.50 11.41 91 LEU A O 1
ATOM 707 O O B LEU A 1 88 ? 26.613 28.537 119.662 0.50 16.32 91 LEU A O 1
ATOM 716 N N . TYR A 1 89 ? 24.577 29.464 119.284 1.00 13.21 92 TYR A N 1
ATOM 717 C CA . TYR A 1 89 ? 24.336 28.735 118.036 1.00 12.81 92 TYR A CA 1
ATOM 718 C C . TYR A 1 89 ? 25.423 29.011 117.004 1.00 14.35 92 TYR A C 1
ATOM 719 O O . TYR A 1 89 ? 25.934 28.067 116.374 1.00 14.00 92 TYR A O 1
ATOM 728 N N A LEU A 1 90 ? 25.824 30.291 116.866 0.50 13.56 93 LEU A N 1
ATOM 729 N N B LEU A 1 90 ? 25.830 30.278 116.863 0.50 13.26 93 LEU A N 1
ATOM 730 C CA A LEU A 1 90 ? 26.890 30.686 115.946 0.50 13.51 93 LEU A CA 1
ATOM 731 C CA B LEU A 1 90 ? 26.885 30.645 115.920 0.50 13.01 93 LEU A CA 1
ATOM 732 C C A LEU A 1 90 ? 28.186 29.977 116.347 0.50 15.34 93 LEU A C 1
ATOM 733 C C B LEU A 1 90 ? 28.237 30.040 116.337 0.50 14.52 93 LEU A C 1
ATOM 734 O O A LEU A 1 90 ? 28.832 29.356 115.496 0.50 14.29 93 LEU A O 1
ATOM 735 O O B LEU A 1 90 ? 28.974 29.539 115.480 0.50 13.11 93 LEU A O 1
ATOM 744 N N . LYS A 1 91 ? 28.525 29.999 117.650 1.00 13.78 94 LYS A N 1
ATOM 745 C CA . LYS A 1 91 ? 29.738 29.387 118.145 1.00 13.81 94 LYS A CA 1
ATOM 746 C C . LYS A 1 91 ? 29.761 27.874 117.944 1.00 14.21 94 LYS A C 1
ATOM 747 O O . LYS A 1 91 ? 30.812 27.317 117.593 1.00 13.92 94 LYS A O 1
ATOM 753 N N . GLU A 1 92 ? 28.589 27.228 118.063 1.00 13.06 95 GLU A N 1
ATOM 754 C CA . GLU A 1 92 ? 28.500 25.782 117.816 1.00 13.09 95 GLU A CA 1
ATOM 755 C C . GLU A 1 92 ? 28.798 25.484 116.348 1.00 14.30 95 GLU A C 1
ATOM 756 O O . GLU A 1 92 ? 29.505 24.515 116.042 1.00 13.58 95 GLU A O 1
ATOM 762 N N . LEU A 1 93 ? 28.277 26.306 115.427 1.00 12.34 96 LEU A N 1
ATOM 763 C CA . LEU A 1 93 ? 28.561 26.128 113.994 1.00 12.35 96 LEU A CA 1
ATOM 764 C C . LEU A 1 93 ? 30.056 26.361 113.748 1.00 13.36 96 LEU A C 1
ATOM 765 O O . LEU A 1 93 ? 30.704 25.578 113.045 1.00 12.34 96 LEU A O 1
ATOM 770 N N . LEU A 1 94 ? 30.609 27.426 114.341 1.00 13.40 97 LEU A N 1
ATOM 771 C CA . LEU A 1 94 ? 32.028 27.740 114.186 1.00 13.86 97 LEU A CA 1
ATOM 772 C C . LEU A 1 94 ? 32.930 26.589 114.643 1.00 14.61 97 LEU A C 1
ATOM 773 O O . LEU A 1 94 ? 33.845 26.200 113.908 1.00 14.05 97 LEU A O 1
ATOM 778 N N . ASN A 1 95 ? 32.651 26.030 115.817 1.00 12.54 98 ASN A N 1
ATOM 779 C CA . ASN A 1 95 ? 33.427 24.918 116.347 1.00 14.23 98 ASN A CA 1
ATOM 780 C C . ASN A 1 95 ? 33.350 23.714 115.437 1.00 15.69 98 ASN A C 1
ATOM 781 O O . ASN A 1 95 ? 34.377 23.069 115.195 1.00 15.28 98 ASN A O 1
ATOM 786 N N . LEU A 1 96 ? 32.161 23.395 114.944 1.00 13.37 99 LEU A N 1
ATOM 787 C CA . LEU A 1 96 ? 32.011 22.253 114.071 1.00 13.85 99 LEU A CA 1
ATOM 788 C C . LEU A 1 96 ? 32.871 22.401 112.792 1.00 14.64 99 LEU A C 1
ATOM 789 O O . LEU A 1 96 ? 33.536 21.443 112.381 1.00 14.91 99 LEU A O 1
ATOM 794 N N . ALA A 1 97 ? 32.904 23.602 112.190 1.00 12.32 100 ALA A N 1
ATOM 795 C CA . ALA A 1 97 ? 33.733 23.817 111.018 1.00 13.45 100 ALA A CA 1
ATOM 796 C C . ALA A 1 97 ? 35.252 23.795 111.364 1.00 17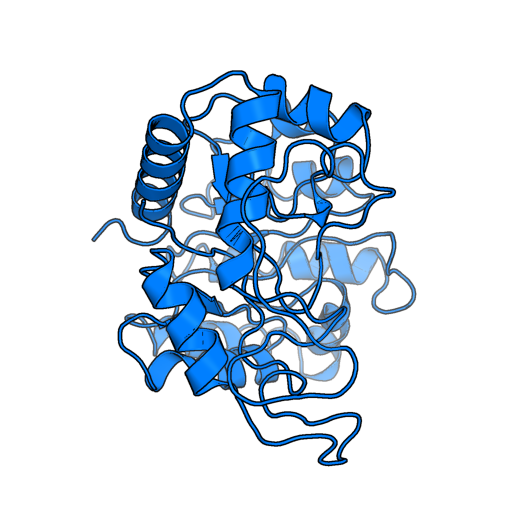.07 100 ALA A C 1
ATOM 797 O O . ALA A 1 97 ? 36.028 23.067 110.742 1.00 16.50 100 ALA A O 1
ATOM 799 N N . GLU A 1 98 ? 35.671 24.561 112.380 1.00 15.74 101 GLU A N 1
ATOM 800 C CA . GLU A 1 98 ? 37.075 24.667 112.764 1.00 17.28 101 GLU A CA 1
ATOM 801 C C . GLU A 1 98 ? 37.709 23.372 113.246 1.00 20.34 101 GLU A C 1
ATOM 802 O O . GLU A 1 98 ? 38.919 23.185 113.094 1.00 22.46 101 GLU A O 1
ATOM 808 N N . ASN A 1 99 ? 36.920 22.479 113.827 1.00 16.13 102 ASN A N 1
ATOM 809 C CA . ASN A 1 99 ? 37.472 21.224 114.352 1.00 17.09 102 ASN A CA 1
ATOM 810 C C . ASN A 1 99 ? 37.513 20.132 113.311 1.00 18.28 102 ASN A C 1
ATOM 811 O O . ASN A 1 99 ? 37.987 19.029 113.612 1.00 17.59 102 ASN A O 1
ATOM 816 N N . ASN A 1 100 ? 36.965 20.410 112.105 1.00 15.85 103 ASN A N 1
ATOM 817 C CA . ASN A 1 100 ? 36.864 19.403 111.055 1.00 16.17 103 ASN A CA 1
ATOM 818 C C . ASN A 1 100 ? 37.370 19.874 109.698 1.00 17.60 103 ASN A C 1
ATOM 819 O O . ASN A 1 100 ? 36.729 19.631 108.669 1.00 16.14 103 ASN A O 1
ATOM 824 N N . LYS A 1 101 ? 38.571 20.483 109.692 1.00 19.49 104 LYS A N 1
ATOM 825 C CA . LYS A 1 101 ? 39.260 21.051 108.529 1.00 19.76 104 LYS A CA 1
ATOM 826 C C . LYS A 1 101 ? 39.463 20.135 107.318 1.00 24.52 104 LYS A C 1
ATOM 827 O O . LYS A 1 101 ? 39.508 20.617 106.191 1.00 23.28 104 LYS A O 1
ATOM 833 N N . GLY A 1 102 ? 39.571 18.838 107.506 1.00 22.48 105 GLY A N 1
ATOM 834 C CA . GLY A 1 102 ? 39.725 18.008 106.303 1.00 21.11 105 GLY A CA 1
ATOM 835 C C . GLY A 1 102 ? 38.452 17.892 105.467 1.00 22.41 105 GLY A C 1
ATOM 836 O O . GLY A 1 102 ? 38.432 18.100 104.242 1.00 26.56 105 GLY A O 1
ATOM 837 N N . LYS A 1 103 ? 37.356 17.689 106.166 1.00 14.69 106 LYS A N 1
ATOM 838 C CA . LYS A 1 103 ? 36.054 17.368 105.619 1.00 11.91 106 LYS A CA 1
ATOM 839 C C . LYS A 1 103 ? 35.153 18.540 105.358 1.00 11.87 106 LYS A C 1
ATOM 840 O O . LYS A 1 103 ? 34.411 18.505 104.380 1.00 11.03 106 LYS A O 1
ATOM 846 N N . VAL A 1 104 ? 35.161 19.554 106.237 1.00 10.77 107 VAL A N 1
ATOM 847 C CA . VAL A 1 104 ? 34.289 20.703 106.053 1.00 10.27 107 VAL A CA 1
ATOM 848 C C . VAL A 1 104 ? 34.977 21.672 105.106 1.00 11.62 107 VAL A C 1
ATOM 849 O O . VAL A 1 104 ? 36.012 22.252 105.490 1.00 13.43 107 VAL A O 1
ATOM 853 N N . VAL A 1 105 ? 34.384 21.901 103.946 1.00 9.62 108 VAL A N 1
ATOM 854 C CA . VAL A 1 105 ? 35.010 22.706 102.899 1.00 9.68 108 VAL A CA 1
ATOM 855 C C . VAL A 1 105 ? 34.319 24.007 102.582 1.00 10.12 108 VAL A C 1
ATOM 856 O O . VAL A 1 105 ? 34.822 24.771 101.750 1.00 10.44 108 VAL A O 1
ATOM 860 N N . ALA A 1 106 ? 33.178 24.267 103.202 1.00 9.22 109 ALA A N 1
ATOM 861 C CA . ALA A 1 106 ? 32.441 25.503 102.939 1.00 9.45 109 ALA A CA 1
ATOM 862 C C . ALA A 1 106 ? 31.570 25.888 104.121 1.00 9.75 109 ALA A C 1
ATOM 863 O O . ALA A 1 106 ? 31.134 25.029 104.900 1.00 9.73 109 ALA A O 1
ATOM 865 N N . ILE A 1 107 ? 31.286 27.196 104.220 1.00 9.20 110 ILE A N 1
ATOM 866 C CA . ILE A 1 107 ? 30.290 27.738 105.100 1.00 9.03 110 ILE A CA 1
ATOM 867 C C . ILE A 1 107 ? 29.005 27.824 104.288 1.00 9.17 110 ILE A C 1
ATOM 868 O O . ILE A 1 107 ? 28.962 28.455 103.215 1.00 10.37 110 ILE A O 1
ATOM 873 N N . GLY A 1 108 ? 27.960 27.244 104.828 1.00 9.61 111 GLY A N 1
ATOM 874 C CA . GLY A 1 108 ? 26.658 27.186 104.191 1.00 9.29 111 GLY A CA 1
ATOM 875 C C . GLY A 1 108 ? 26.053 25.815 104.393 1.00 9.34 111 GLY A C 1
ATOM 876 O O . GLY A 1 108 ? 26.626 24.994 105.095 1.00 9.56 111 GLY A O 1
ATOM 877 N N . GLU A 1 109 ? 24.885 25.531 103.831 1.00 8.71 112 GLU A N 1
ATOM 878 C CA . GLU A 1 109 ? 24.133 26.422 102.944 1.00 8.73 112 GLU A CA 1
ATOM 879 C C . GLU A 1 109 ? 23.521 27.608 103.690 1.00 9.86 112 GLU A C 1
ATOM 880 O O . GLU A 1 109 ? 22.842 27.416 104.695 1.00 10.63 112 GLU A O 1
ATOM 886 N N . CYS A 1 110 ? 23.770 28.816 103.210 1.00 8.97 113 CYS A N 1
ATOM 887 C CA . CYS A 1 110 ? 23.202 30.026 103.835 1.00 9.82 113 CYS A CA 1
ATOM 888 C C . CYS A 1 110 ? 22.823 31.005 102.710 1.00 10.89 113 CYS A C 1
ATOM 889 O O . CYS A 1 110 ? 23.264 30.842 101.559 1.00 9.95 113 CYS A O 1
ATOM 892 N N . GLY A 1 111 ? 22.000 31.985 103.026 1.00 10.16 114 GLY A N 1
ATOM 893 C CA . GLY A 1 111 ? 21.553 32.967 102.044 1.00 10.23 114 GLY A CA 1
ATOM 894 C C . GLY A 1 111 ? 20.133 33.373 102.354 1.00 11.31 114 GLY A C 1
ATOM 895 O O . GLY A 1 111 ? 19.783 33.507 103.535 1.00 10.96 114 GLY A O 1
ATOM 896 N N . LEU A 1 112 ? 19.309 33.582 101.319 1.00 10.41 115 LEU A N 1
ATOM 897 C CA . LEU A 1 112 ? 17.922 34.033 101.519 1.00 10.93 115 LEU A CA 1
ATOM 898 C C . LEU A 1 112 ? 16.969 33.259 100.644 1.00 11.39 115 LEU A C 1
ATOM 899 O O . LEU A 1 112 ? 17.333 32.849 99.524 1.00 11.81 115 LEU A O 1
ATOM 904 N N . ASP A 1 113 ? 15.729 33.107 101.112 1.00 12.11 116 ASP A N 1
ATOM 905 C CA . ASP A 1 113 ? 14.699 32.471 100.324 1.00 11.34 116 ASP A CA 1
ATOM 906 C C . ASP A 1 113 ? 13.370 33.097 100.676 1.00 13.09 116 ASP A C 1
ATOM 907 O O . ASP A 1 113 ? 12.703 32.724 101.655 1.00 13.56 116 ASP A O 1
ATOM 912 N N . PHE A 1 114 ? 12.976 34.062 99.838 1.00 12.93 117 PHE A N 1
ATOM 913 C CA . PHE A 1 114 ? 11.743 34.788 100.071 1.00 15.09 117 PHE A CA 1
ATOM 914 C C . PHE A 1 114 ? 10.518 34.100 99.498 1.00 17.13 117 PHE A C 1
ATOM 915 O O . PHE A 1 114 ? 9.420 34.670 99.508 1.00 19.44 117 PHE A O 1
ATOM 923 N N . ASP A 1 115 ? 10.684 32.844 99.043 1.00 15.59 118 ASP A N 1
ATOM 924 C CA . ASP A 1 115 ? 9.555 31.998 98.666 1.00 16.53 118 ASP A CA 1
ATOM 925 C C . ASP A 1 115 ? 9.260 31.065 99.829 1.00 17.94 118 ASP A C 1
ATOM 926 O O . ASP A 1 115 ? 8.386 30.209 99.723 1.00 18.35 118 ASP A O 1
ATOM 931 N N . ARG A 1 116 ? 9.991 31.213 100.934 1.00 14.09 119 ARG A N 1
ATOM 932 C CA . ARG A 1 116 ? 9.843 30.342 102.103 1.00 14.95 119 ARG A CA 1
ATOM 933 C C . ARG A 1 116 ? 9.699 31.141 103.405 1.00 15.85 119 ARG A C 1
ATOM 934 O O . ARG A 1 116 ? 10.136 30.714 104.489 1.00 14.86 119 ARG A O 1
ATOM 942 N N . LEU A 1 117 ? 9.044 32.299 103.316 1.00 16.24 120 LEU A N 1
ATOM 943 C CA . LEU A 1 117 ? 8.805 33.165 104.474 1.00 17.25 120 LEU A CA 1
ATOM 944 C C . LEU A 1 117 ? 7.937 32.484 105.530 1.00 19.75 120 LEU A C 1
ATOM 945 O O . LEU A 1 117 ? 8.018 32.855 106.704 1.00 20.37 120 LEU A O 1
ATOM 950 N N . GLN A 1 118 ? 7.168 31.438 105.144 1.00 16.65 121 GLN A N 1
ATOM 951 C CA . GLN A 1 118 ? 6.356 30.672 106.094 1.00 17.62 121 GLN A CA 1
ATOM 952 C C . GLN A 1 118 ? 7.240 29.849 107.067 1.00 20.36 121 GLN A C 1
ATOM 953 O O . GLN A 1 118 ? 6.757 29.467 108.134 1.00 22.67 121 GLN A O 1
ATOM 959 N N . PHE A 1 119 ? 8.528 29.613 106.718 1.00 16.84 122 PHE A N 1
ATOM 960 C CA . PHE A 1 119 ? 9.469 28.906 107.584 1.00 16.91 122 PHE A CA 1
ATOM 961 C C . PHE A 1 119 ? 10.364 29.836 108.394 1.00 18.03 122 PHE A C 1
ATOM 962 O O . PHE A 1 119 ? 10.837 29.446 109.468 1.00 17.25 122 PHE A O 1
ATOM 970 N N . CYS A 1 120 ? 10.670 31.022 107.853 1.00 15.13 123 CYS A N 1
ATOM 971 C CA . CYS A 1 120 ? 11.516 31.985 108.529 1.00 15.89 123 CYS A CA 1
ATOM 972 C C . CYS A 1 120 ? 11.265 33.347 107.935 1.00 17.46 123 CYS A C 1
ATOM 973 O O . CYS A 1 120 ? 11.358 33.510 106.712 1.00 16.42 123 CYS A O 1
ATOM 976 N N . PRO A 1 121 ? 10.865 34.326 108.771 1.00 16.60 124 PRO A N 1
ATOM 977 C CA . PRO A 1 121 ? 10.530 35.649 108.224 1.00 16.72 124 PRO A CA 1
ATOM 978 C C . PRO A 1 121 ? 11.731 36.376 107.649 1.00 19.22 124 PRO A C 1
ATOM 979 O O . PRO A 1 121 ? 12.875 36.054 107.967 1.00 17.15 124 PRO A O 1
ATOM 983 N N . LYS A 1 122 ? 11.458 37.373 106.820 1.00 16.78 125 LYS A N 1
ATOM 984 C CA . LYS A 1 122 ? 12.463 38.173 106.145 1.00 16.77 125 LYS A CA 1
ATOM 985 C C . LYS A 1 122 ? 13.494 38.790 107.095 1.00 17.30 125 LYS A C 1
ATOM 986 O O . LYS A 1 122 ? 14.691 38.651 106.854 1.00 15.80 125 LYS A O 1
ATOM 992 N N . ASP A 1 123 ? 13.058 39.475 108.167 1.00 16.73 126 ASP A N 1
ATOM 993 C CA . ASP A 1 123 ? 14.023 40.107 109.052 1.00 16.65 126 ASP A CA 1
ATOM 994 C C . ASP A 1 123 ? 15.011 39.123 109.673 1.00 18.87 126 ASP A C 1
ATOM 995 O O . ASP A 1 123 ? 16.200 39.412 109.724 1.00 18.04 126 ASP A O 1
ATOM 1000 N N . THR A 1 124 ? 14.523 37.964 110.104 1.00 15.19 127 THR A N 1
ATOM 1001 C CA . THR A 1 124 ? 15.373 36.927 110.723 1.00 14.58 127 THR A CA 1
ATOM 1002 C C . THR A 1 124 ? 16.321 36.376 109.662 1.00 14.86 127 THR A C 1
ATOM 1003 O O . THR A 1 124 ? 17.512 36.183 109.921 1.00 14.01 127 THR A O 1
ATOM 1007 N N . GLN A 1 125 ? 15.790 36.132 108.443 1.00 13.66 128 GLN A N 1
ATOM 1008 C CA . GLN A 1 125 ? 16.646 35.628 107.367 1.00 12.28 128 GLN A CA 1
ATOM 1009 C C . GLN A 1 125 ? 17.781 36.580 107.061 1.00 13.60 128 GLN A C 1
ATOM 1010 O O . GLN A 1 125 ? 18.927 36.145 106.941 1.00 12.70 128 GLN A O 1
ATOM 1016 N N . LEU A 1 126 ? 17.482 37.886 106.955 1.00 13.06 129 LEU A N 1
ATOM 1017 C CA . LEU A 1 126 ? 18.510 38.873 106.635 1.00 14.37 129 LEU A CA 1
ATOM 1018 C C . LEU A 1 126 ? 19.552 38.950 107.714 1.00 15.20 129 LEU A C 1
ATOM 1019 O O . LEU A 1 126 ? 20.741 38.985 107.419 1.00 14.03 129 LEU A O 1
ATOM 1024 N N . LYS A 1 127 ? 19.107 38.998 108.976 1.00 13.87 130 LYS A N 1
ATOM 1025 C CA . LYS A 1 127 ? 20.007 39.098 110.103 1.00 13.34 130 LYS A CA 1
ATOM 1026 C C . LYS A 1 127 ? 20.973 37.900 110.180 1.00 15.24 130 LYS A C 1
ATOM 1027 O O . LYS A 1 127 ? 22.180 38.086 110.354 1.00 13.89 130 LYS A O 1
ATOM 1033 N N . TYR A 1 128 ? 20.430 36.698 110.048 1.00 12.57 131 TYR A N 1
ATOM 1034 C CA . TYR A 1 128 ? 21.236 35.503 110.274 1.00 12.01 131 TYR A CA 1
ATOM 1035 C C . TYR A 1 128 ? 22.013 34.998 109.089 1.00 13.64 131 TYR A C 1
ATOM 1036 O O . TYR A 1 128 ? 22.973 34.231 109.268 1.00 13.08 131 TYR A O 1
ATOM 1045 N N . PHE A 1 129 ? 21.658 35.474 107.879 1.00 12.24 132 PHE A N 1
ATOM 1046 C CA . PHE A 1 129 ? 22.521 35.225 106.737 1.00 11.74 132 PHE A CA 1
ATOM 1047 C C . PHE A 1 129 ? 23.743 36.114 106.966 1.00 13.49 132 PHE A C 1
ATOM 1048 O O . PHE A 1 129 ? 24.869 35.638 106.932 1.00 12.76 132 PHE A O 1
ATOM 1056 N N . GLU A 1 130 ? 23.533 37.409 107.225 1.00 13.14 133 GLU A N 1
ATOM 1057 C CA . GLU A 1 130 ? 24.650 38.309 107.427 1.00 14.29 133 GLU A CA 1
ATOM 1058 C C . GLU A 1 130 ? 25.572 37.867 108.585 1.00 16.21 133 GLU A C 1
ATOM 1059 O O . GLU A 1 130 ? 26.804 37.957 108.452 1.00 15.16 133 GLU A O 1
ATOM 1065 N N A LYS A 1 131 ? 24.994 37.370 109.702 0.25 13.74 134 LYS A N 1
ATOM 1066 N N B LYS A 1 131 ? 24.987 37.358 109.683 0.25 13.80 134 LYS A N 1
ATOM 1067 N N C LYS A 1 131 ? 24.990 37.360 109.679 0.50 14.00 134 LYS A N 1
ATOM 1068 C CA A LYS A 1 131 ? 25.781 36.915 110.857 0.25 13.54 134 LYS A CA 1
ATOM 1069 C CA B LYS A 1 131 ? 25.743 36.895 110.848 0.25 13.66 134 LYS A CA 1
ATOM 1070 C CA C LYS A 1 131 ? 25.786 36.913 110.817 0.50 13.38 134 LYS A CA 1
ATOM 1071 C C A LYS A 1 131 ? 26.748 35.782 110.490 0.25 16.13 134 LYS A C 1
ATOM 1072 C C B LYS A 1 131 ? 26.716 35.762 110.508 0.25 16.32 134 LYS A C 1
ATOM 1073 C C C LYS A 1 131 ? 26.787 35.832 110.424 0.50 14.85 134 LYS A C 1
ATOM 1074 O O A LYS A 1 131 ? 27.806 35.660 111.112 0.25 15.50 134 LYS A O 1
ATOM 1075 O O B LYS A 1 131 ? 27.746 35.619 111.172 0.25 15.90 134 LYS A O 1
ATOM 1076 O O C LYS A 1 131 ? 27.898 35.790 110.962 0.50 13.31 134 LYS A O 1
ATOM 1092 N N . GLN A 1 132 ? 26.413 34.987 109.453 1.00 12.81 135 GLN A N 1
ATOM 1093 C CA . GLN A 1 132 ? 27.275 33.879 109.045 1.00 12.63 135 GLN A CA 1
ATOM 1094 C C . GLN A 1 132 ? 28.549 34.267 108.328 1.00 12.96 135 GLN A C 1
ATOM 1095 O O . GLN A 1 132 ? 29.437 33.432 108.211 1.00 12.39 135 GLN A O 1
ATOM 1101 N N . PHE A 1 133 ? 28.725 35.549 107.984 1.00 12.00 136 PHE A N 1
ATOM 1102 C CA . PHE A 1 133 ? 30.005 36.038 107.496 1.00 12.91 136 PHE A CA 1
ATOM 1103 C C . PHE A 1 133 ? 31.032 36.014 108.644 1.00 14.21 136 PHE A C 1
ATOM 1104 O O . PHE A 1 133 ? 32.224 36.058 108.374 1.00 14.93 136 PHE A O 1
ATOM 1112 N N . GLU A 1 134 ? 30.590 35.909 109.919 1.00 13.67 137 GLU A N 1
ATOM 1113 C CA . GLU A 1 134 ? 31.560 35.704 110.998 1.00 14.20 137 GLU A CA 1
ATOM 1114 C C . GLU A 1 134 ? 32.216 34.317 110.812 1.00 15.08 137 GLU A C 1
ATOM 1115 O O . GLU A 1 134 ? 33.403 34.151 111.098 1.00 14.25 137 GLU A O 1
ATOM 1121 N N . LEU A 1 135 ? 31.447 33.318 110.322 1.00 12.00 138 LEU A N 1
ATOM 1122 C CA . LEU A 1 135 ? 31.986 31.985 110.103 1.00 12.80 138 LEU A CA 1
ATOM 1123 C C . LEU A 1 135 ? 32.970 31.989 108.952 1.00 14.08 138 LEU A C 1
ATOM 1124 O O . LEU A 1 135 ? 34.062 31.444 109.090 1.00 13.71 138 LEU A O 1
ATOM 1129 N N . SER A 1 136 ? 32.615 32.623 107.816 1.00 12.33 139 SER A N 1
ATOM 1130 C CA . SER A 1 136 ? 33.525 32.640 106.692 1.00 12.49 139 SER A CA 1
ATOM 1131 C C . SER A 1 136 ? 34.799 33.432 107.013 1.00 14.24 139 SER A C 1
ATOM 1132 O O . SER A 1 136 ? 35.893 32.991 106.621 1.00 14.28 139 SER A O 1
ATOM 1135 N N A GLU A 1 137 ? 34.674 34.560 107.733 0.50 14.31 140 GLU A N 1
ATOM 1136 N N B GLU A 1 137 ? 34.690 34.557 107.731 0.50 13.82 140 GLU A N 1
ATOM 1137 C CA A GLU A 1 137 ? 35.841 35.366 108.057 0.50 15.75 140 GLU A CA 1
ATOM 1138 C CA B GLU A 1 137 ? 35.897 35.319 108.003 0.50 14.94 140 GLU A CA 1
ATOM 1139 C C A GLU A 1 137 ? 36.817 34.618 108.950 0.50 18.24 140 GLU A C 1
ATOM 1140 C C B GLU A 1 137 ? 36.870 34.633 108.946 0.50 18.47 140 GLU A C 1
ATOM 1141 O O A GLU A 1 137 ? 38.024 34.671 108.714 0.50 18.04 140 GLU A O 1
ATOM 1142 O O B GLU A 1 137 ? 38.081 34.761 108.765 0.50 18.96 140 GLU A O 1
ATOM 1153 N N A GLN A 1 138 ? 36.292 33.897 109.946 0.50 14.61 141 GLN A N 1
ATOM 1154 N N B GLN A 1 138 ? 36.348 33.886 109.928 0.50 15.06 141 GLN A N 1
ATOM 1155 C CA A GLN A 1 138 ? 37.136 33.173 110.890 0.50 15.21 141 GLN A CA 1
ATOM 1156 C CA B GLN A 1 138 ? 37.210 33.198 110.878 0.50 15.73 141 GLN A CA 1
ATOM 1157 C C A GLN A 1 138 ? 37.733 31.877 110.373 0.50 16.88 141 GLN A C 1
ATOM 1158 C C B GLN A 1 138 ? 37.799 31.918 110.278 0.50 17.03 141 GLN A C 1
ATOM 1159 O O A GLN A 1 138 ? 38.868 31.558 110.719 0.50 17.95 141 GLN A O 1
ATOM 1160 O O B GLN A 1 138 ? 39.000 31.682 110.419 0.50 17.44 141 GLN A O 1
ATOM 1171 N N . THR A 1 139 ? 36.985 31.120 109.568 1.00 14.40 142 THR A N 1
ATOM 1172 C CA . THR A 1 139 ? 37.457 29.850 109.045 1.00 14.88 142 THR A CA 1
ATOM 1173 C C . THR A 1 139 ? 38.244 29.985 107.768 1.00 16.42 142 THR A C 1
ATOM 1174 O O . THR A 1 139 ? 38.978 29.051 107.413 1.00 16.20 142 THR A O 1
ATOM 1178 N N . LYS A 1 140 ? 38.073 31.114 107.037 1.00 14.85 143 LYS A N 1
ATOM 1179 C CA . LYS A 1 140 ? 38.645 31.336 105.698 1.00 14.67 143 LYS A CA 1
ATOM 1180 C C . LYS A 1 140 ? 38.122 30.325 104.684 1.00 15.79 143 LYS A C 1
ATOM 1181 O O . LYS A 1 140 ? 38.769 30.052 103.670 1.00 17.14 143 LYS A O 1
ATOM 1187 N N . LEU A 1 141 ? 36.934 29.769 104.962 1.00 13.47 144 LEU A N 1
ATOM 1188 C CA . LEU A 1 141 ? 36.305 28.853 104.022 1.00 12.37 144 LEU A CA 1
ATOM 1189 C C . LEU A 1 141 ? 35.398 29.611 103.059 1.00 12.80 144 LEU A C 1
ATOM 1190 O O . LEU A 1 141 ? 34.734 30.568 103.445 1.00 13.28 144 LEU A O 1
ATOM 1195 N N . PRO A 1 142 ? 35.325 29.150 101.812 1.00 11.57 145 PRO A N 1
ATOM 1196 C CA . PRO A 1 142 ? 34.410 29.766 100.845 1.00 10.60 145 PRO A CA 1
ATOM 1197 C C . PRO A 1 142 ? 32.953 29.489 101.226 1.00 12.09 145 PRO A C 1
ATOM 1198 O O . PRO A 1 142 ? 32.672 28.546 101.978 1.00 11.90 145 PRO A O 1
ATOM 1202 N N A MET A 1 143 ? 32.044 30.218 100.623 0.50 9.95 146 MET A N 1
ATOM 1203 N N B MET A 1 143 ? 32.033 30.337 100.728 0.50 10.30 146 MET A N 1
ATOM 1204 C CA A MET A 1 143 ? 30.648 30.032 100.940 0.50 9.02 146 MET A CA 1
ATOM 1205 C CA B MET A 1 143 ? 30.587 30.289 100.977 0.50 9.31 146 MET A CA 1
ATOM 1206 C C A MET A 1 143 ? 29.889 29.258 99.905 0.50 9.87 146 MET A C 1
ATOM 1207 C C B MET A 1 143 ? 29.832 29.421 99.933 0.50 10.94 146 MET A C 1
ATOM 1208 O O A MET A 1 143 ? 30.248 29.213 98.723 0.50 9.00 146 MET A O 1
ATOM 1209 O O B MET A 1 143 ? 30.118 29.521 98.739 0.50 10.39 146 MET A O 1
ATOM 1218 N N . PHE A 1 144 ? 28.825 28.628 100.384 1.00 9.36 147 PHE A N 1
ATOM 1219 C CA . PHE A 1 144 ? 27.915 27.842 99.562 1.00 8.83 147 PHE A CA 1
ATOM 1220 C C . PHE A 1 144 ? 26.566 28.520 99.773 1.00 9.54 147 PHE A C 1
ATOM 1221 O O . PHE A 1 144 ? 25.973 28.404 100.858 1.00 9.20 147 PHE A O 1
ATOM 1229 N N . LEU A 1 145 ? 26.147 29.311 98.789 1.00 8.89 148 LEU A N 1
ATOM 1230 C CA . LEU A 1 145 ? 25.040 30.261 98.941 1.00 8.76 148 LEU A CA 1
ATOM 1231 C C . LEU A 1 145 ? 23.776 29.924 98.231 1.00 9.76 148 LEU A C 1
ATOM 1232 O O . LEU A 1 145 ? 23.794 29.325 97.150 1.00 9.82 148 LEU A O 1
ATOM 1237 N N A HIS A 1 146 ? 22.645 30.317 98.852 0.50 9.73 149 HIS A N 1
ATOM 1238 N N B HIS A 1 146 ? 22.659 30.346 98.805 0.50 10.05 149 HIS A N 1
ATOM 1239 C CA A HIS A 1 146 ? 21.263 30.102 98.418 0.50 9.53 149 HIS A CA 1
ATOM 1240 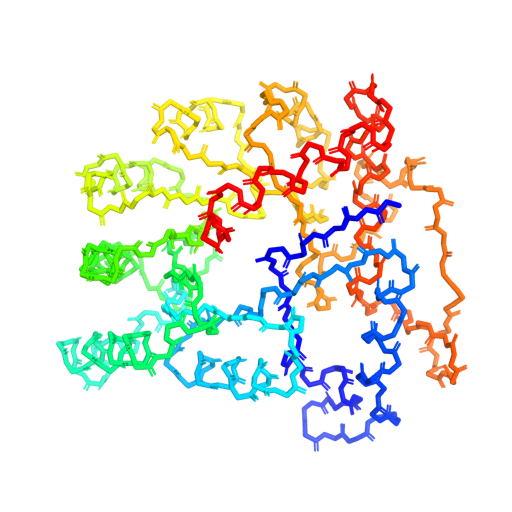C CA B HIS A 1 146 ? 21.348 30.134 98.225 0.50 10.26 149 HIS A CA 1
ATOM 1241 C C A HIS A 1 146 ? 20.585 31.451 98.149 0.50 11.96 149 HIS A C 1
ATOM 1242 C C B HIS A 1 146 ? 20.663 31.466 98.075 0.50 11.60 149 HIS A C 1
ATOM 1243 O O A HIS A 1 146 ? 20.609 32.309 99.031 0.50 10.91 149 HIS A O 1
ATOM 1244 O O B HIS A 1 146 ? 20.773 32.321 98.955 0.50 10.82 149 HIS A O 1
ATOM 1257 N N . CYS A 1 147 ? 19.925 31.617 96.989 1.00 10.57 150 CYS A N 1
ATOM 1258 C CA . CYS A 1 147 ? 19.171 32.839 96.720 1.00 11.35 150 CYS A CA 1
ATOM 1259 C C . CYS A 1 147 ? 17.922 32.501 95.945 1.00 12.58 150 CYS A C 1
ATOM 1260 O O . CYS A 1 147 ? 17.995 32.004 94.820 1.00 12.87 150 CYS A O 1
ATOM 1263 N N . ARG A 1 148 ? 16.754 32.775 96.528 1.00 12.54 151 ARG A N 1
ATOM 1264 C CA . ARG A 1 148 ? 15.495 32.613 95.807 1.00 13.30 151 ARG A CA 1
ATOM 1265 C C . ARG A 1 148 ? 14.644 33.858 96.081 1.00 14.68 151 ARG A C 1
ATOM 1266 O O . ARG A 1 148 ? 14.412 34.219 97.247 1.00 14.66 151 ARG A O 1
ATOM 1274 N N . ASN A 1 149 ? 14.127 34.497 95.010 1.00 13.89 152 ASN A N 1
ATOM 1275 C CA . ASN A 1 149 ? 13.226 35.661 95.089 1.00 15.49 152 ASN A CA 1
ATOM 1276 C C . ASN A 1 149 ? 13.762 36.751 96.050 1.00 16.34 152 ASN A C 1
ATOM 1277 O O . ASN A 1 149 ? 13.016 37.369 96.824 1.00 16.74 152 ASN A O 1
ATOM 1282 N N . SER A 1 150 ? 15.053 36.981 95.992 1.00 14.47 153 SER A N 1
ATOM 1283 C CA . SER A 1 150 ? 15.726 37.878 96.945 1.00 13.40 153 SER A CA 1
ATOM 1284 C C . SER A 1 150 ? 17.016 38.469 96.418 1.00 15.39 153 SER A C 1
ATOM 1285 O O . SER A 1 150 ? 17.875 38.819 97.232 1.00 14.66 153 SER A O 1
ATOM 1288 N N . HIS A 1 151 ? 17.161 38.624 95.093 1.00 14.01 154 HIS A N 1
ATOM 1289 C CA . HIS A 1 151 ? 18.443 39.100 94.584 1.00 14.69 154 HIS A CA 1
ATOM 1290 C C . HIS A 1 151 ? 18.932 40.401 95.178 1.00 16.03 154 HIS A C 1
ATOM 1291 O O . HIS A 1 151 ? 20.108 40.481 95.538 1.00 15.58 154 HIS A O 1
ATOM 1298 N N . ALA A 1 152 ? 18.066 41.428 95.243 1.00 14.90 155 ALA A N 1
ATOM 1299 C CA . ALA A 1 152 ? 18.487 42.743 95.725 1.00 16.14 155 ALA A CA 1
ATOM 1300 C C . ALA A 1 152 ? 19.054 42.680 97.141 1.00 17.21 155 ALA A C 1
ATOM 1301 O O . ALA A 1 152 ? 20.127 43.237 97.399 1.00 16.31 155 ALA A O 1
ATOM 1303 N N . GLU A 1 153 ? 18.373 41.951 98.034 1.00 15.41 156 GLU A N 1
ATOM 1304 C CA . GLU A 1 153 ? 18.793 41.860 99.435 1.00 15.21 156 GLU A CA 1
ATOM 1305 C C . GLU A 1 153 ? 20.013 40.986 99.581 1.00 15.94 156 GLU A C 1
ATOM 1306 O O . GLU A 1 153 ? 20.890 41.256 100.403 1.00 15.63 156 GLU A O 1
ATOM 1312 N N . PHE A 1 154 ? 20.086 39.947 98.756 1.00 13.64 157 PHE A N 1
ATOM 1313 C CA . PHE A 1 154 ? 21.183 38.997 98.770 1.00 13.32 157 PHE A CA 1
ATOM 1314 C C . PHE A 1 154 ? 22.431 39.692 98.275 1.00 15.40 157 PHE A C 1
ATOM 1315 O O . PHE A 1 154 ? 23.476 39.553 98.904 1.00 14.50 157 PHE A O 1
ATOM 1323 N N . LEU A 1 155 ? 22.330 40.441 97.161 1.00 13.26 158 LEU A N 1
ATOM 1324 C CA . LEU A 1 155 ? 23.463 41.178 96.619 1.00 15.39 158 LEU A CA 1
ATOM 1325 C C . LEU A 1 155 ? 23.953 42.226 97.618 1.00 16.86 158 LEU A C 1
ATOM 1326 O O . LEU A 1 155 ? 25.158 42.370 97.811 1.00 16.43 158 LEU A O 1
ATOM 1331 N N . ASP A 1 156 ? 23.022 42.934 98.285 1.00 15.85 159 ASP A N 1
ATOM 1332 C CA . ASP A 1 156 ? 23.409 43.939 99.257 1.00 16.33 159 ASP A CA 1
ATOM 1333 C C . ASP A 1 156 ? 24.266 43.322 100.383 1.00 18.63 159 ASP A C 1
ATOM 1334 O O . ASP A 1 156 ? 25.338 43.842 100.701 1.00 17.29 159 ASP A O 1
ATOM 1339 N N . ILE A 1 157 ? 23.798 42.221 100.981 1.00 16.66 160 ILE A N 1
ATOM 1340 C CA . ILE A 1 157 ? 24.564 41.609 102.056 1.00 15.62 160 ILE A CA 1
ATOM 1341 C C . ILE A 1 157 ? 25.903 41.071 101.562 1.00 17.98 160 ILE A C 1
ATOM 1342 O O . ILE A 1 157 ? 26.925 41.305 102.218 1.00 17.79 160 ILE A O 1
ATOM 1347 N N A THR A 1 158 ? 25.902 40.392 100.412 0.50 15.62 161 THR A N 1
ATOM 1348 N N B THR A 1 158 ? 25.915 40.373 100.403 0.50 16.06 161 THR A N 1
ATOM 1349 C CA A THR A 1 158 ? 27.116 39.806 99.865 0.50 15.78 161 THR A CA 1
ATOM 1350 C CA B THR A 1 158 ? 27.159 39.804 99.873 0.50 16.45 161 THR A CA 1
ATOM 1351 C C A THR A 1 158 ? 28.143 40.851 99.460 0.50 20.17 161 THR A C 1
ATOM 1352 C C B THR A 1 158 ? 28.161 40.849 99.449 0.50 20.52 161 THR A C 1
ATOM 1353 O O A THR A 1 158 ? 29.318 40.678 99.773 0.50 19.90 161 THR A O 1
ATOM 1354 O O B THR A 1 158 ? 29.346 40.665 99.709 0.50 20.32 161 THR A O 1
ATOM 1361 N N . LYS A 1 159 ? 27.698 41.952 98.827 1.00 17.23 162 LYS A N 1
ATOM 1362 C CA . LYS A 1 159 ? 28.576 43.033 98.385 1.00 18.39 162 LYS A CA 1
ATOM 1363 C C . LYS A 1 159 ? 29.171 43.733 99.597 1.00 22.35 162 LYS A C 1
ATOM 1364 O O . LYS A 1 159 ? 30.386 43.934 99.661 1.00 22.85 162 LYS A O 1
ATOM 1370 N N . ARG A 1 160 ? 28.331 44.026 100.601 1.00 19.18 163 ARG A N 1
ATOM 1371 C CA . ARG A 1 160 ? 28.829 44.721 101.789 1.00 19.49 163 ARG A CA 1
ATOM 1372 C C . ARG A 1 160 ? 29.847 43.878 102.572 1.00 22.50 163 ARG A C 1
ATOM 1373 O O . ARG A 1 160 ? 30.795 44.422 103.129 1.00 23.95 163 ARG A O 1
ATOM 1381 N N . ASN A 1 161 ? 29.669 42.550 102.573 1.00 18.95 164 ASN A N 1
ATOM 1382 C CA . ASN A 1 161 ? 30.510 41.620 103.324 1.00 18.47 164 ASN A CA 1
ATOM 1383 C C . ASN A 1 161 ? 31.477 40.797 102.482 1.00 21.96 164 ASN A C 1
ATOM 1384 O O . ASN A 1 161 ? 32.029 39.820 102.998 1.00 19.81 164 ASN A O 1
ATOM 1389 N N . ARG A 1 162 ? 31.715 41.192 101.210 1.00 21.45 165 ARG A N 1
ATOM 1390 C CA . ARG A 1 162 ? 32.578 40.423 100.309 1.00 21.94 165 ARG A CA 1
ATOM 1391 C C . ARG A 1 162 ? 33.992 40.173 100.826 1.00 23.61 165 ARG A C 1
ATOM 1392 O O . ARG A 1 162 ? 34.503 39.072 100.608 1.00 21.49 165 ARG A O 1
ATOM 1400 N N A ASP A 1 163 ? 34.584 41.157 101.537 0.50 21.83 166 ASP A N 1
ATOM 1401 N N B ASP A 1 163 ? 34.617 41.149 101.513 0.50 22.02 166 ASP A N 1
ATOM 1402 C CA A ASP A 1 163 ? 35.923 41.072 102.130 0.50 22.09 166 ASP A CA 1
ATOM 1403 C CA B ASP A 1 163 ? 35.967 40.953 102.058 0.50 22.30 166 ASP A CA 1
ATOM 1404 C C A ASP A 1 163 ? 35.984 40.161 103.370 0.50 23.52 166 ASP A C 1
ATOM 1405 C C B ASP A 1 163 ? 36.012 39.964 103.238 0.50 23.83 166 ASP A C 1
ATOM 1406 O O A ASP A 1 163 ? 37.062 39.975 103.942 0.50 23.17 166 ASP A O 1
ATOM 1407 O O B ASP A 1 163 ? 37.094 39.505 103.619 0.50 23.55 166 ASP A O 1
ATOM 1416 N N . ARG A 1 164 ? 34.833 39.598 103.775 1.00 18.79 167 ARG A N 1
ATOM 1417 C CA . ARG A 1 164 ? 34.710 38.686 104.907 1.00 17.18 167 ARG A CA 1
ATOM 1418 C C . ARG A 1 164 ? 34.590 37.225 104.488 1.00 16.06 167 ARG A C 1
ATOM 1419 O O . ARG A 1 164 ? 34.296 36.359 105.309 1.00 15.32 167 ARG A O 1
ATOM 1427 N N . CYS A 1 165 ? 34.799 36.951 103.198 1.00 17.59 168 CYS A N 1
ATOM 1428 C CA . CYS A 1 165 ? 34.842 35.581 102.732 1.00 17.17 168 CYS A CA 1
ATOM 1429 C C . CYS A 1 165 ? 35.870 35.492 101.626 1.00 17.59 168 CYS A C 1
ATOM 1430 O O . CYS A 1 165 ? 36.150 36.488 100.949 1.00 19.10 168 CYS A O 1
ATOM 1433 N N . VAL A 1 166 ? 36.478 34.316 101.479 1.00 14.99 169 VAL A N 1
ATOM 1434 C CA . VAL A 1 166 ? 37.522 34.108 100.476 1.00 14.78 169 VAL A CA 1
ATOM 1435 C C . VAL A 1 166 ? 36.961 33.912 99.055 1.00 17.01 169 VAL A C 1
ATOM 1436 O O . VAL A 1 166 ? 37.740 33.870 98.095 1.00 17.79 169 VAL A O 1
ATOM 1440 N N . GLY A 1 167 ? 35.658 33.722 98.943 1.00 14.32 170 GLY A N 1
ATOM 1441 C CA . GLY A 1 167 ? 34.981 33.445 97.690 1.00 14.32 170 GLY A CA 1
ATOM 1442 C C . GLY A 1 167 ? 33.785 32.556 97.939 1.00 13.40 170 GLY A C 1
ATOM 1443 O O . GLY A 1 167 ? 33.388 32.306 99.093 1.00 11.95 170 GLY A O 1
ATOM 1444 N N . GLY A 1 168 ? 33.204 32.077 96.869 1.00 11.83 171 GLY A N 1
ATOM 1445 C CA . GLY A 1 168 ? 32.048 31.225 97.022 1.00 12.71 171 GLY A CA 1
ATOM 1446 C C . GLY A 1 168 ? 31.245 31.039 95.761 1.00 10.88 171 GLY A C 1
ATOM 1447 O O . GLY A 1 168 ? 31.598 31.546 94.688 1.00 11.21 171 GLY A O 1
ATOM 1448 N N . VAL A 1 169 ? 30.156 30.287 95.896 1.00 9.53 172 VAL A N 1
ATOM 1449 C CA . VAL A 1 169 ? 29.280 29.978 94.788 1.00 8.75 172 VAL A CA 1
ATOM 1450 C C . VAL A 1 169 ? 27.833 30.288 95.161 1.00 8.13 172 VAL A C 1
ATOM 1451 O O . VAL A 1 169 ? 27.396 29.981 96.269 1.00 9.31 172 VAL A O 1
ATOM 1455 N N . VAL A 1 170 ? 27.065 30.825 94.214 1.00 8.33 173 VAL A N 1
ATOM 1456 C CA . VAL A 1 170 ? 25.634 30.993 94.378 1.00 8.79 173 VAL A CA 1
ATOM 1457 C C . VAL A 1 170 ? 25.061 29.770 93.676 1.00 9.64 173 VAL A C 1
ATOM 1458 O O . VAL A 1 170 ? 25.075 29.677 92.430 1.00 9.95 173 VAL A O 1
ATOM 1462 N N . HIS A 1 171 ? 24.711 28.768 94.467 1.00 9.09 174 HIS A N 1
ATOM 1463 C CA . HIS A 1 171 ? 24.309 27.474 93.940 1.00 9.74 174 HIS A CA 1
ATOM 1464 C C . HIS A 1 171 ? 22.873 27.431 93.517 1.00 10.23 174 HIS A C 1
ATOM 1465 O O . HIS A 1 171 ? 22.092 28.306 93.926 1.00 10.33 174 HIS A O 1
ATOM 1472 N N A SER A 1 172 ? 22.553 26.451 92.643 0.50 9.40 175 SER A N 1
ATOM 1473 N N B SER A 1 172 ? 22.467 26.413 92.732 0.50 9.08 175 SER A N 1
ATOM 1474 C CA A SER A 1 172 ? 21.238 26.253 92.027 0.50 10.09 175 SER A CA 1
ATOM 1475 C CA B SER A 1 172 ? 21.081 26.307 92.234 0.50 9.73 175 SER A CA 1
ATOM 1476 C C A SER A 1 172 ? 20.672 27.595 91.577 0.50 11.26 175 SER A C 1
ATOM 1477 C C B SER A 1 172 ? 20.639 27.677 91.664 0.50 9.84 175 SER A C 1
ATOM 1478 O O A SER A 1 172 ? 19.511 27.939 91.820 0.50 12.21 175 SER A O 1
ATOM 1479 O O B SER A 1 172 ? 19.529 28.137 91.931 0.50 10.71 175 SER A O 1
ATOM 1484 N N . PHE A 1 173 ? 21.514 28.348 90.903 1.00 9.79 176 PHE A N 1
ATOM 1485 C CA . PHE A 1 173 ? 21.155 29.684 90.467 1.00 10.45 176 PHE A CA 1
ATOM 1486 C C . PHE A 1 173 ? 19.988 29.693 89.529 1.00 12.05 176 PHE A C 1
ATOM 1487 O O . PHE A 1 173 ? 19.928 28.829 88.648 1.00 11.97 176 PHE A O 1
ATOM 1495 N N . ASP A 1 174 ? 19.032 30.622 89.719 1.00 11.45 177 ASP A N 1
ATOM 1496 C CA . ASP A 1 174 ? 17.888 30.685 88.830 1.00 12.43 177 ASP A CA 1
ATOM 1497 C C . ASP A 1 174 ? 17.461 32.119 88.503 1.00 14.97 177 ASP A C 1
ATOM 1498 O O . ASP A 1 174 ? 16.333 32.350 88.039 1.00 15.76 177 ASP A O 1
ATOM 1503 N N . GLY A 1 175 ? 18.385 33.044 88.705 1.00 11.88 178 GLY A N 1
ATOM 1504 C CA . GLY A 1 175 ? 18.145 34.474 88.520 1.00 12.78 178 GLY A CA 1
ATOM 1505 C C . GLY A 1 175 ? 18.326 35.000 87.116 1.00 15.00 178 GLY A C 1
ATOM 1506 O O . GLY A 1 175 ? 18.527 34.250 86.147 1.00 13.27 178 GLY A O 1
ATOM 1507 N N . THR A 1 176 ? 18.234 36.322 86.989 1.00 13.54 179 THR A N 1
ATOM 1508 C CA . THR A 1 176 ? 18.314 36.993 85.692 1.00 14.40 179 THR A CA 1
ATOM 1509 C C . THR A 1 176 ? 19.754 37.157 85.220 1.00 14.76 179 THR A C 1
ATOM 1510 O O . THR A 1 176 ? 20.682 36.948 85.996 1.00 13.57 179 THR A O 1
ATOM 1514 N N . LYS A 1 177 ? 19.945 37.558 83.940 1.00 14.40 180 LYS A N 1
ATOM 1515 C CA . LYS A 1 177 ? 21.296 37.784 83.418 1.00 15.61 180 LYS A CA 1
ATOM 1516 C C . LYS A 1 177 ? 21.936 38.929 84.196 1.00 16.13 180 LYS A C 1
ATOM 1517 O O . LYS A 1 177 ? 23.128 38.873 84.486 1.00 15.27 180 LYS A O 1
ATOM 1523 N N . GLU A 1 178 ? 21.134 39.933 84.595 1.00 14.81 181 GLU A N 1
ATOM 1524 C CA . GLU A 1 178 ? 21.683 41.062 85.349 1.00 15.16 181 GLU A CA 1
ATOM 1525 C C . GLU A 1 178 ? 22.136 40.591 86.728 1.00 15.19 181 GLU A C 1
ATOM 1526 O O . GLU A 1 178 ? 23.192 41.023 87.224 1.00 16.30 181 GLU A O 1
ATOM 1532 N N . ALA A 1 179 ? 21.335 39.708 87.360 1.00 13.89 182 ALA A N 1
ATOM 1533 C CA . ALA A 1 179 ? 21.712 39.187 88.679 1.00 13.64 182 ALA A CA 1
ATOM 1534 C C . ALA A 1 179 ? 23.015 38.394 88.565 1.00 14.23 182 ALA A C 1
ATOM 1535 O O . ALA A 1 179 ? 23.913 38.579 89.365 1.00 13.89 182 ALA A O 1
ATOM 1537 N N . ALA A 1 180 ? 23.123 37.500 87.555 1.00 13.63 183 ALA A N 1
ATOM 1538 C CA . ALA A 1 180 ? 24.346 36.718 87.361 1.00 13.74 183 ALA A CA 1
ATOM 1539 C C . ALA A 1 180 ? 25.564 37.633 87.125 1.00 15.09 183 ALA A C 1
ATOM 1540 O O . ALA A 1 180 ? 26.597 37.404 87.751 1.00 14.16 183 ALA A O 1
ATOM 1542 N N . ALA A 1 181 ? 25.423 38.697 86.306 1.00 14.27 184 ALA A N 1
ATOM 1543 C CA . ALA A 1 181 ? 26.551 39.604 86.038 1.00 15.16 184 ALA A CA 1
ATOM 1544 C C . ALA A 1 181 ? 26.952 40.335 87.315 1.00 15.36 184 ALA A C 1
ATOM 1545 O O . ALA A 1 181 ? 28.149 40.490 87.555 1.00 16.00 184 ALA A O 1
ATOM 1547 N N . ALA A 1 182 ? 25.981 40.721 88.170 1.00 13.88 185 ALA A N 1
ATOM 1548 C CA . ALA A 1 182 ? 26.332 41.402 89.421 1.00 14.09 185 ALA A CA 1
ATOM 1549 C C . ALA A 1 182 ? 27.097 40.471 90.364 1.00 14.87 185 ALA A C 1
ATOM 1550 O O . ALA A 1 182 ? 28.044 40.907 91.030 1.00 15.10 185 ALA A O 1
ATOM 1552 N N . LEU A 1 183 ? 26.717 39.180 90.395 1.00 12.40 186 LEU A N 1
ATOM 1553 C CA . LEU A 1 183 ? 27.414 38.212 91.250 1.00 14.00 186 LEU A CA 1
ATOM 1554 C C . LEU A 1 183 ? 28.807 37.924 90.731 1.00 15.20 186 LEU A C 1
ATOM 1555 O O . LEU A 1 183 ? 29.745 37.863 91.524 1.00 13.89 186 LEU A O 1
ATOM 1560 N N A ILE A 1 184 ? 28.984 37.797 89.408 0.50 13.33 187 ILE A N 1
ATOM 1561 N N B ILE A 1 184 ? 28.941 37.826 89.388 0.50 13.82 187 ILE A N 1
ATOM 1562 C CA A ILE A 1 184 ? 30.321 37.560 88.859 0.50 13.60 187 ILE A CA 1
ATOM 1563 C CA B ILE A 1 184 ? 30.206 37.624 88.687 0.50 14.37 187 ILE A CA 1
ATOM 1564 C C A ILE A 1 184 ? 31.222 38.782 89.076 0.50 17.28 187 ILE A C 1
ATOM 1565 C C B ILE A 1 184 ? 31.168 38.769 89.023 0.50 17.30 187 ILE A C 1
ATOM 1566 O O A ILE A 1 184 ? 32.417 38.609 89.322 0.50 16.63 187 ILE A O 1
ATOM 1567 O O B ILE A 1 184 ? 32.347 38.528 89.281 0.50 16.42 187 ILE A O 1
ATOM 1576 N N . ASP A 1 185 ? 30.640 40.004 89.079 1.00 15.87 188 ASP A N 1
ATOM 1577 C CA . ASP A 1 185 ? 31.417 41.214 89.368 1.00 16.71 188 ASP A CA 1
ATOM 1578 C C . ASP A 1 185 ? 31.973 41.229 90.803 1.00 19.28 188 ASP A C 1
ATOM 1579 O O . ASP A 1 185 ? 32.971 41.919 91.058 1.00 20.39 188 ASP A O 1
ATOM 1584 N N . LEU A 1 186 ? 31.350 40.453 91.730 1.00 17.18 189 LEU A N 1
ATOM 1585 C CA . LEU A 1 186 ? 31.846 40.289 93.088 1.00 17.62 189 LEU A CA 1
ATOM 1586 C C . LEU A 1 186 ? 32.820 39.131 93.202 1.00 19.90 189 LEU A C 1
ATOM 1587 O O . LEU A 1 186 ? 33.144 38.725 94.315 1.00 19.78 189 LEU A O 1
ATOM 1592 N N A ASP A 1 187 ? 33.288 38.592 92.060 0.50 16.29 190 ASP A N 1
ATOM 1593 N N B ASP A 1 187 ? 33.262 38.565 92.056 0.50 17.37 190 ASP A N 1
ATOM 1594 C CA A ASP A 1 187 ? 34.201 37.453 92.016 0.50 15.55 190 ASP A CA 1
ATOM 1595 C CA B ASP A 1 187 ? 34.198 37.436 91.981 0.50 17.30 190 ASP A CA 1
ATOM 1596 C C A ASP A 1 187 ? 33.607 36.253 92.761 0.50 15.86 190 ASP A C 1
ATOM 1597 C C B ASP A 1 187 ? 33.647 36.159 92.612 0.50 19.01 190 ASP A C 1
ATOM 1598 O O A ASP A 1 187 ? 34.229 35.695 93.668 0.50 14.08 190 ASP A O 1
ATOM 1599 O O B ASP A 1 187 ? 34.378 35.388 93.233 0.50 19.80 190 ASP A O 1
ATOM 1608 N N . LEU A 1 188 ? 32.349 35.936 92.425 1.00 13.55 191 LEU A N 1
ATOM 1609 C CA . LEU A 1 188 ? 31.630 34.734 92.896 1.00 11.95 191 LEU A CA 1
ATOM 1610 C C . LEU A 1 188 ? 31.374 33.850 91.695 1.00 12.11 191 LEU A C 1
ATOM 1611 O O . LEU A 1 188 ? 31.351 34.318 90.556 1.00 13.34 191 LEU A O 1
ATOM 1616 N N 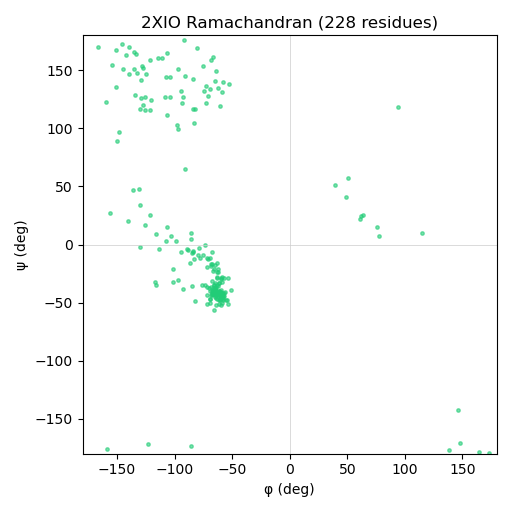. TYR A 1 189 ? 31.149 32.569 91.957 1.00 9.80 192 TYR A N 1
ATOM 1617 C CA . TYR A 1 189 ? 30.827 31.577 90.960 1.00 9.32 192 TYR A CA 1
ATOM 1618 C C . TYR A 1 189 ? 29.330 31.290 90.967 1.00 9.86 192 TYR A C 1
ATOM 1619 O O . TYR A 1 189 ? 28.615 31.628 91.926 1.00 9.62 192 TYR A O 1
ATOM 1628 N N A ILE A 1 190 ? 28.828 30.687 89.865 0.50 8.76 193 ILE A N 1
ATOM 1629 N N B ILE A 1 190 ? 28.852 30.658 89.913 0.50 8.29 193 ILE A N 1
ATOM 1630 C CA A ILE A 1 190 ? 27.414 30.395 89.632 0.50 8.73 193 ILE A CA 1
ATOM 1631 C CA B ILE A 1 190 ? 27.446 30.377 89.772 0.50 8.09 193 ILE A CA 1
ATOM 1632 C C A ILE A 1 190 ? 27.221 28.880 89.423 0.50 9.08 193 ILE A C 1
ATOM 1633 C C B ILE A 1 190 ? 27.311 28.879 89.519 0.50 8.38 193 ILE A C 1
ATOM 1634 O O A ILE A 1 190 ? 27.700 28.330 88.418 0.50 8.28 193 ILE A O 1
ATOM 1635 O O B ILE A 1 190 ? 27.990 28.325 88.637 0.50 8.34 193 ILE A O 1
ATOM 1644 N N . GLY A 1 191 ? 26.459 28.243 90.315 1.00 7.95 194 GLY A N 1
ATOM 1645 C CA . GLY A 1 191 ? 26.217 26.808 90.227 1.00 7.79 194 GLY A CA 1
ATOM 1646 C C . GLY A 1 191 ? 24.937 26.471 89.521 1.00 9.02 194 GLY A C 1
ATOM 1647 O O . GLY A 1 191 ? 23.911 27.100 89.774 1.00 9.54 194 GLY A O 1
ATOM 1648 N N . PHE A 1 192 ? 24.980 25.420 88.694 1.00 7.69 195 PHE A N 1
ATOM 1649 C CA . PHE A 1 192 ? 23.832 24.937 87.954 1.00 7.71 195 PHE A CA 1
ATOM 1650 C C . PHE A 1 192 ? 23.494 23.512 88.297 1.00 8.13 195 PHE A C 1
ATOM 1651 O O . PHE A 1 192 ? 24.358 22.632 88.191 1.00 8.30 195 PHE A O 1
ATOM 1659 N N . ASN A 1 193 ? 22.245 23.278 88.710 1.00 7.91 196 ASN A N 1
ATOM 1660 C CA . ASN A 1 193 ? 21.685 21.927 88.803 1.00 7.84 196 ASN A CA 1
ATOM 1661 C C . ASN A 1 193 ? 20.413 21.906 87.940 1.00 8.39 196 ASN A C 1
ATOM 1662 O O . ASN A 1 193 ? 20.109 22.872 87.228 1.00 8.60 196 ASN A O 1
ATOM 1667 N N . GLY A 1 194 ? 19.630 20.832 88.003 1.00 8.41 197 GLY A N 1
ATOM 1668 C CA . GLY A 1 194 ? 18.401 20.762 87.213 1.00 8.44 197 GLY A CA 1
ATOM 1669 C C . GLY A 1 194 ? 17.434 21.896 87.521 1.00 10.12 197 GLY A C 1
ATOM 1670 O O . GLY A 1 194 ? 16.706 22.343 86.624 1.00 10.09 197 GLY A O 1
ATOM 1671 N N . CYS A 1 195 ? 17.401 22.378 88.768 1.00 9.18 198 CYS A N 1
ATOM 1672 C CA . CYS A 1 195 ? 16.510 23.469 89.143 1.00 10.59 198 CYS A CA 1
ATOM 1673 C C . CYS A 1 195 ? 16.952 24.806 88.548 1.00 12.60 198 CYS A C 1
ATOM 1674 O O . CYS A 1 195 ? 16.139 25.734 88.500 1.00 16.95 198 CYS A O 1
ATOM 1677 N N . SER A 1 196 ? 18.148 24.904 88.000 1.00 10.57 199 SER A N 1
ATOM 1678 C CA . SER A 1 196 ? 18.637 26.102 87.338 1.00 10.01 199 SER A CA 1
ATOM 1679 C C . SER A 1 196 ? 18.289 26.125 85.857 1.00 11.76 199 SER A C 1
ATOM 1680 O O . SER A 1 196 ? 18.683 27.069 85.176 1.00 11.79 199 SER A O 1
ATOM 1683 N N . LEU A 1 197 ? 17.674 25.064 85.335 1.00 9.26 200 LEU A N 1
ATOM 1684 C CA . LEU A 1 197 ? 17.514 24.862 83.911 1.00 10.20 200 LEU A CA 1
ATOM 1685 C C . LEU A 1 197 ? 16.100 24.628 83.485 1.00 10.97 200 LEU A C 1
ATOM 1686 O O . LEU A 1 197 ? 15.873 24.175 82.368 1.00 10.65 200 LEU A O 1
ATOM 1691 N N . LYS A 1 198 ? 15.134 24.956 84.347 1.00 9.66 201 LYS A N 1
ATOM 1692 C CA . LYS A 1 198 ? 13.734 24.644 84.048 1.00 10.06 201 LYS A CA 1
ATOM 1693 C C . LYS A 1 198 ? 13.102 25.474 82.961 1.00 10.25 201 LYS A C 1
ATOM 1694 O O . LYS A 1 198 ? 12.265 24.955 82.223 1.00 10.48 201 LYS A O 1
ATOM 1700 N N . THR A 1 199 ? 13.443 26.755 82.865 1.00 10.55 202 THR A N 1
ATOM 1701 C CA . THR A 1 199 ? 12.773 27.645 81.903 1.00 10.31 202 THR A CA 1
ATOM 1702 C C . THR A 1 199 ? 13.631 27.995 80.712 1.00 11.09 202 THR A C 1
ATOM 1703 O O . THR A 1 199 ? 14.860 27.905 80.767 1.00 11.06 202 THR A O 1
ATOM 1707 N N . GLU A 1 200 ? 12.999 28.518 79.669 1.00 11.43 203 GLU A N 1
ATOM 1708 C CA . GLU A 1 200 ? 13.749 28.980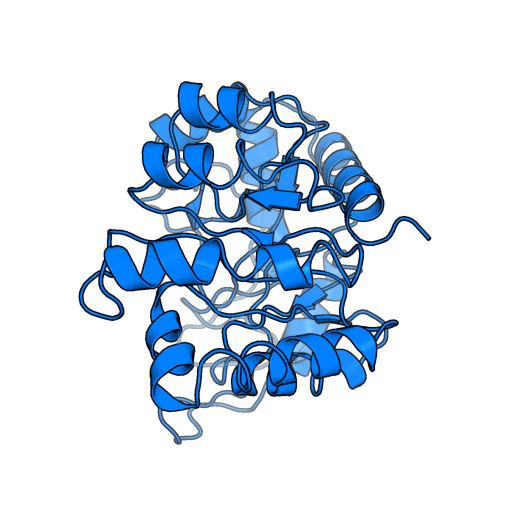 78.523 1.00 11.45 203 GLU A CA 1
ATOM 1709 C C . GLU A 1 200 ? 14.627 30.153 78.923 1.00 12.45 203 GLU A C 1
ATOM 1710 O O . GLU A 1 200 ? 15.780 30.215 78.479 1.00 12.07 203 GLU A O 1
ATOM 1716 N N . ALA A 1 201 ? 14.119 31.052 79.795 1.00 12.14 204 ALA A N 1
ATOM 1717 C CA . ALA A 1 201 ? 14.924 32.170 80.252 1.00 12.23 204 ALA A CA 1
ATOM 1718 C C . ALA A 1 201 ? 16.157 31.669 81.023 1.00 12.04 204 ALA A C 1
ATOM 1719 O O . ALA A 1 201 ? 17.239 32.228 80.842 1.00 12.43 204 ALA A O 1
ATOM 1721 N N . ASN A 1 202 ? 16.041 30.566 81.797 1.00 11.05 205 ASN A N 1
ATOM 1722 C CA . ASN A 1 202 ? 17.203 30.033 82.498 1.00 10.54 205 ASN A CA 1
ATOM 1723 C C . ASN A 1 202 ? 18.291 29.610 81.512 1.00 11.97 205 ASN A C 1
ATOM 1724 O O . ASN A 1 202 ? 19.476 29.819 81.784 1.00 11.35 205 ASN A O 1
ATOM 1729 N N . LEU A 1 203 ? 17.910 28.989 80.385 1.00 11.08 206 LEU A N 1
ATOM 1730 C CA . LEU A 1 203 ? 18.887 28.583 79.381 1.00 10.61 206 LEU A CA 1
ATOM 1731 C C . LEU A 1 203 ? 19.581 29.787 78.795 1.00 12.45 206 LEU A C 1
ATOM 1732 O O . LEU A 1 203 ? 20.799 29.741 78.603 1.00 12.29 206 LEU A O 1
ATOM 1737 N N . GLU A 1 204 ? 18.842 30.880 78.543 1.00 12.31 207 GLU A N 1
ATOM 1738 C CA . GLU A 1 204 ? 19.448 32.092 77.986 1.00 12.76 207 GLU A CA 1
ATOM 1739 C C . GLU A 1 204 ? 20.399 32.705 78.984 1.00 14.05 207 GLU A C 1
ATOM 1740 O O . GLU A 1 204 ? 21.473 33.166 78.597 1.00 15.33 207 GLU A O 1
ATOM 1746 N N . VAL A 1 205 ? 20.048 32.693 80.278 1.00 12.16 208 VAL A N 1
ATOM 1747 C CA . VAL A 1 205 ? 20.936 33.224 81.301 1.00 11.92 208 VAL A CA 1
ATOM 1748 C C . VAL A 1 205 ? 22.235 32.414 81.345 1.00 13.56 208 VAL A C 1
ATOM 1749 O O . VAL A 1 205 ? 23.328 32.976 81.443 1.00 13.05 208 VAL A O 1
ATOM 1753 N N . LEU A 1 206 ? 22.137 31.069 81.265 1.00 11.00 209 LEU A N 1
ATOM 1754 C CA . LEU A 1 206 ? 23.344 30.255 81.294 1.00 11.22 209 LEU A CA 1
ATOM 1755 C C . LEU A 1 206 ? 24.340 30.666 80.181 1.00 11.79 209 LEU A C 1
ATOM 1756 O O . LEU A 1 206 ? 25.548 30.731 80.425 1.00 12.11 209 LEU A O 1
ATOM 1761 N N . LYS A 1 207 ? 23.831 30.963 78.984 1.00 11.79 210 LYS A N 1
ATOM 1762 C CA . LYS A 1 207 ? 24.685 31.329 77.848 1.00 12.67 210 LYS A CA 1
ATOM 1763 C C . LYS A 1 207 ? 25.516 32.561 78.142 1.00 14.81 210 LYS A C 1
ATOM 1764 O O . LYS A 1 207 ? 26.606 32.703 77.586 1.00 15.49 210 LYS A O 1
ATOM 1770 N N . SER A 1 208 ? 25.004 33.471 78.995 1.00 13.09 211 SER A N 1
ATOM 1771 C CA .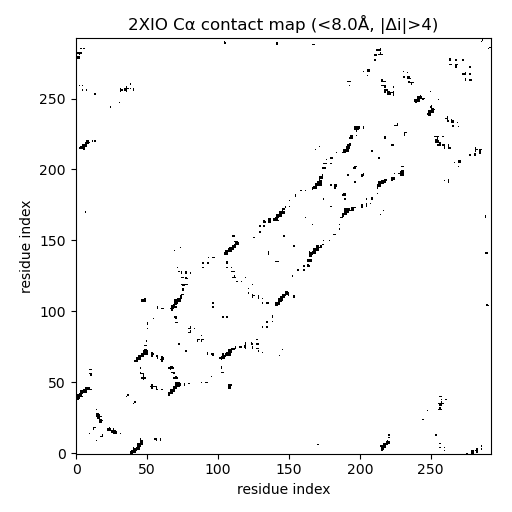 SER A 1 208 ? 25.652 34.762 79.284 1.00 13.19 211 SER A CA 1
ATOM 1772 C C . SER A 1 208 ? 26.810 34.673 80.288 1.00 15.14 211 SER A C 1
ATOM 1773 O O . SER A 1 208 ? 27.515 35.681 80.496 1.00 15.15 211 SER A O 1
ATOM 1776 N N . ILE A 1 209 ? 26.993 33.515 80.934 1.00 12.76 212 ILE A N 1
ATOM 1777 C CA . ILE A 1 209 ? 27.996 33.383 81.976 1.00 11.96 212 ILE A CA 1
ATOM 1778 C C . ILE A 1 209 ? 29.293 32.841 81.423 1.00 13.99 212 ILE A C 1
ATOM 1779 O O . ILE A 1 209 ? 29.266 31.828 80.731 1.00 12.90 212 ILE A O 1
ATOM 1784 N N . PRO A 1 210 ? 30.448 33.455 81.756 1.00 14.06 213 PRO A N 1
ATOM 1785 C CA . PRO A 1 210 ? 31.721 32.878 81.295 1.00 13.81 213 PRO A CA 1
ATOM 1786 C C . PRO A 1 210 ? 31.934 31.481 81.901 1.00 14.88 213 PRO A C 1
ATOM 1787 O O . PRO A 1 210 ? 31.597 31.261 83.078 1.00 13.20 213 PRO A O 1
ATOM 1791 N N A SER A 1 211 ? 32.415 30.498 81.113 0.50 12.95 214 SER A N 1
ATOM 1792 N N B SER A 1 211 ? 32.475 30.555 81.092 0.50 13.75 214 SER A N 1
ATOM 1793 C CA A SER A 1 211 ? 32.583 29.130 81.648 0.50 11.44 214 SER A CA 1
ATOM 1794 C CA B SER A 1 211 ? 32.729 29.169 81.494 0.50 12.93 214 SER A CA 1
ATOM 1795 C C A SER A 1 211 ? 33.531 29.058 82.850 0.50 12.34 214 SER A C 1
ATOM 1796 C C B SER A 1 211 ? 33.564 29.060 82.768 0.50 12.73 214 SER A C 1
ATOM 1797 O O A SER A 1 211 ? 33.352 28.166 83.680 0.50 11.19 214 SER A O 1
ATOM 1798 O O B SER A 1 211 ? 33.326 28.159 83.570 0.50 10.95 214 SER A O 1
ATOM 1803 N N . GLU A 1 212 ? 34.499 29.996 82.973 1.00 11.20 215 GLU A N 1
ATOM 1804 C CA . GLU A 1 212 ? 35.403 29.998 84.129 1.00 11.72 215 GLU A CA 1
ATOM 1805 C C . GLU A 1 212 ? 34.728 30.383 85.431 1.00 11.95 215 GLU A C 1
ATOM 1806 O O . GLU A 1 212 ? 35.394 30.385 86.453 1.00 13.14 215 GLU A O 1
ATOM 1812 N N . LYS A 1 213 ? 33.407 30.715 85.407 1.00 11.17 216 LYS A N 1
ATOM 1813 C CA . LYS A 1 213 ? 32.690 31.033 86.624 1.00 11.27 216 LYS A CA 1
ATOM 1814 C C . LYS A 1 213 ? 31.562 30.062 86.946 1.00 10.88 216 LYS A C 1
ATOM 1815 O O . LYS A 1 213 ? 30.808 30.284 87.905 1.00 11.13 216 LYS A O 1
ATOM 1821 N N . LEU A 1 214 ? 31.477 28.946 86.207 1.00 9.09 217 LEU A N 1
ATOM 1822 C CA . LEU A 1 214 ? 30.425 27.957 86.435 1.00 7.84 217 LEU A CA 1
ATOM 1823 C C . LEU A 1 214 ? 30.843 26.781 87.302 1.00 8.35 217 LEU A C 1
ATOM 1824 O O . LEU A 1 214 ? 32.012 26.367 87.286 1.00 8.92 217 LEU A O 1
ATOM 1829 N N . MET A 1 215 ? 29.872 26.210 88.014 1.00 7.79 218 MET A N 1
ATOM 1830 C CA . MET A 1 215 ? 30.009 24.926 88.700 1.00 7.71 218 MET A CA 1
ATOM 1831 C C . MET A 1 215 ? 28.763 24.104 88.427 1.00 8.19 218 MET A C 1
ATOM 1832 O O . MET A 1 215 ? 27.743 24.631 87.949 1.00 7.93 218 MET A O 1
ATOM 1837 N N . ILE A 1 216 ? 28.841 22.817 88.724 1.00 7.48 219 ILE A N 1
ATOM 1838 C CA . ILE A 1 216 ? 27.761 21.866 88.436 1.00 7.40 219 ILE A CA 1
ATOM 1839 C C . ILE A 1 216 ? 27.407 21.060 89.681 1.00 6.92 219 ILE A C 1
ATOM 1840 O O . ILE A 1 216 ? 28.237 20.864 90.569 1.00 7.81 219 ILE A O 1
ATOM 1845 N N . GLU A 1 217 ? 26.176 20.591 89.729 1.00 7.49 220 GLU A N 1
ATOM 1846 C CA . GLU A 1 217 ? 25.618 19.931 90.904 1.00 7.28 220 GLU A CA 1
ATOM 1847 C C . GLU A 1 217 ? 24.349 19.244 90.525 1.00 8.28 220 GLU A C 1
ATOM 1848 O O . GLU A 1 217 ? 23.768 19.501 89.465 1.00 7.90 220 GLU A O 1
ATOM 1854 N N . THR A 1 218 ? 23.829 18.414 91.448 1.00 7.32 221 THR A N 1
ATOM 1855 C CA . THR A 1 218 ? 22.528 17.751 91.205 1.00 7.75 221 THR A CA 1
ATOM 1856 C C . THR A 1 218 ? 21.449 18.153 92.166 1.00 8.77 221 THR A C 1
ATOM 1857 O O . THR A 1 218 ? 20.274 18.096 91.775 1.00 8.68 221 THR A O 1
ATOM 1861 N N . ASP A 1 219 ? 21.790 18.416 93.421 1.00 8.63 222 ASP A N 1
ATOM 1862 C CA . ASP A 1 219 ? 20.806 18.538 94.502 1.00 9.17 222 ASP A CA 1
ATOM 1863 C C . ASP A 1 219 ? 20.019 17.226 94.704 1.00 9.29 222 ASP A C 1
ATOM 1864 O O . ASP A 1 219 ? 18.929 17.226 95.265 1.00 8.86 222 ASP A O 1
ATOM 1869 N N . ALA A 1 220 ? 20.583 16.093 94.263 1.00 9.08 223 ALA A N 1
ATOM 1870 C CA . ALA A 1 220 ? 19.859 14.838 94.400 1.00 9.39 223 ALA A CA 1
ATOM 1871 C C . ALA A 1 220 ? 19.527 14.587 95.875 1.00 9.65 223 ALA A C 1
ATOM 1872 O O . ALA A 1 220 ? 20.318 14.947 96.761 1.00 9.58 223 ALA A O 1
ATOM 1874 N N . PRO A 1 221 ? 18.329 14.075 96.196 1.00 9.05 224 PRO A N 1
ATOM 1875 C CA . PRO A 1 221 ? 17.345 13.438 95.296 1.00 9.49 224 PRO A CA 1
ATOM 1876 C C . PRO A 1 221 ? 16.381 14.352 94.589 1.00 9.80 224 PRO A C 1
ATOM 1877 O O . PRO A 1 221 ? 15.507 13.896 93.869 1.00 9.94 224 PRO A O 1
ATOM 1881 N N . TRP A 1 222 ? 16.571 15.658 94.768 1.00 9.19 225 TRP A N 1
ATOM 1882 C CA . TRP A 1 222 ? 15.734 16.675 94.146 1.00 10.18 225 TRP A CA 1
ATOM 1883 C C . TRP A 1 222 ? 16.316 17.118 92.819 1.00 11.12 225 TRP A C 1
ATOM 1884 O O . TRP A 1 222 ? 17.377 16.644 92.372 1.00 9.34 225 TRP A O 1
ATOM 1895 N N . CYS A 1 223 ? 15.563 18.006 92.129 1.00 9.79 226 CYS A N 1
ATOM 1896 C CA . CYS A 1 223 ? 16.009 18.659 90.920 1.00 9.84 226 CYS A CA 1
ATOM 1897 C C . CYS A 1 223 ? 16.257 17.719 89.757 1.00 8.58 226 CYS A C 1
ATOM 1898 O O . CYS A 1 223 ? 17.010 18.059 88.839 1.00 9.47 226 CYS A O 1
ATOM 1901 N N . GLY A 1 224 ? 15.597 16.564 89.745 1.00 9.84 227 GLY A N 1
ATOM 1902 C CA . GLY A 1 224 ? 15.687 15.702 88.569 1.00 10.09 227 GLY A CA 1
ATOM 1903 C C . GLY A 1 224 ? 15.053 16.397 87.367 1.00 10.06 227 GLY A C 1
ATOM 1904 O O . GLY A 1 224 ? 14.050 17.105 87.502 1.00 10.37 227 GLY A O 1
ATOM 1905 N N . VAL A 1 225 ? 15.665 16.256 86.213 1.00 9.22 228 VAL A N 1
ATOM 1906 C CA . VAL A 1 225 ? 15.138 16.950 85.027 1.00 8.89 228 VAL A CA 1
ATOM 1907 C C . VAL A 1 225 ? 13.887 16.259 84.526 1.00 11.99 228 VAL A C 1
ATOM 1908 O O . VAL A 1 225 ? 13.875 15.029 84.403 1.00 15.17 228 VAL A O 1
ATOM 1912 N N . LYS A 1 226 ? 12.832 17.023 84.260 1.00 9.95 229 LYS A N 1
ATOM 1913 C CA . LYS A 1 226 ? 11.549 16.517 83.794 1.00 10.36 229 LYS A CA 1
ATOM 1914 C C . LYS A 1 226 ? 11.326 16.929 82.366 1.00 10.34 229 LYS A C 1
ATOM 1915 O O . LYS A 1 226 ? 11.906 17.912 81.915 1.00 9.39 229 LYS A O 1
ATOM 1921 N N . SER A 1 227 ? 10.429 16.248 81.638 1.00 10.18 230 SER A N 1
ATOM 1922 C CA . SER A 1 227 ? 10.171 16.612 80.237 1.00 9.55 230 SER A CA 1
ATOM 1923 C C . SER A 1 227 ? 9.595 18.006 80.065 1.00 11.02 230 SER A C 1
ATOM 1924 O O . SER A 1 227 ? 9.728 18.592 79.002 1.00 11.18 230 SER A O 1
ATOM 1927 N N . THR A 1 228 ? 8.959 18.529 81.105 1.00 10.65 231 THR A N 1
ATOM 1928 C CA . THR A 1 228 ? 8.423 19.894 81.066 1.00 10.80 231 THR A CA 1
ATOM 1929 C C . THR A 1 228 ? 9.515 20.980 81.197 1.00 14.03 231 THR A C 1
ATOM 1930 O O . THR A 1 228 ? 9.214 22.180 81.063 1.00 15.06 231 THR A O 1
ATOM 1934 N N . HIS A 1 229 ? 10.735 20.579 81.513 1.00 10.20 232 HIS A N 1
ATOM 1935 C CA . HIS A 1 229 ? 11.843 21.526 81.654 1.00 9.65 232 HIS A CA 1
ATOM 1936 C C . HIS A 1 229 ? 12.446 21.825 80.303 1.00 9.82 232 HIS A C 1
ATOM 1937 O O . HIS A 1 229 ? 12.575 20.940 79.449 1.00 9.95 232 HIS A O 1
ATOM 1944 N N . ALA A 1 230 ? 12.847 23.094 80.118 1.00 9.83 233 ALA A N 1
ATOM 1945 C CA . ALA A 1 230 ? 13.306 23.571 78.837 1.00 9.65 233 ALA A CA 1
ATOM 1946 C C . ALA A 1 230 ? 14.512 22.867 78.247 1.00 10.53 233 ALA A C 1
ATOM 1947 O O . ALA A 1 230 ? 14.629 22.787 77.027 1.00 12.46 233 ALA A O 1
ATOM 1949 N N . GLY A 1 231 ? 15.378 22.344 79.088 1.00 9.31 234 GLY A N 1
ATOM 1950 C CA . GLY A 1 231 ? 16.584 21.685 78.593 1.00 9.64 234 GLY A CA 1
ATOM 1951 C C . GLY A 1 231 ? 16.487 20.179 78.463 1.00 10.35 234 GLY A C 1
ATOM 1952 O O . GLY A 1 231 ? 17.448 19.569 77.985 1.00 9.50 234 GLY A O 1
ATOM 1953 N N A SER A 1 232 ? 15.357 19.562 78.833 0.50 9.19 235 SER A N 1
ATOM 1954 N N B SER A 1 232 ? 15.327 19.584 78.783 0.50 9.38 235 SER A N 1
ATOM 1955 C CA A SER A 1 232 ? 15.255 18.097 78.857 0.50 8.31 235 SER A CA 1
ATOM 1956 C CA B SER A 1 232 ? 15.194 18.129 78.770 0.50 9.50 235 SER A CA 1
ATOM 1957 C C A SER A 1 232 ? 15.575 17.384 77.554 0.50 9.76 235 SER A C 1
ATOM 1958 C C B SER A 1 232 ? 15.522 17.510 77.426 0.50 10.30 235 SER A C 1
ATOM 1959 O O A SER A 1 232 ? 16.184 16.309 77.587 0.50 8.89 235 SER A O 1
ATOM 1960 O O B SER A 1 232 ? 16.150 16.461 77.386 0.50 8.27 235 SER A O 1
ATOM 1965 N N A LYS A 1 233 ? 15.195 18.000 76.420 0.50 8.73 236 LYS A N 1
ATOM 1966 N N B LYS A 1 233 ? 15.202 18.220 76.334 0.50 9.19 236 LYS A N 1
ATOM 1967 C CA A LYS A 1 233 ? 15.437 17.490 75.077 0.50 8.24 236 LYS A CA 1
ATOM 1968 C CA B LYS A 1 233 ? 15.462 17.799 74.963 0.50 9.36 236 LYS A CA 1
ATOM 1969 C C A LYS A 1 233 ? 16.937 17.222 74.838 0.50 9.77 236 LYS A C 1
ATOM 1970 C C B LYS A 1 233 ? 16.940 17.498 74.661 0.50 11.54 236 LYS A C 1
ATOM 1971 O O A LYS A 1 233 ? 17.267 16.336 74.052 0.50 7.25 236 LYS A O 1
ATOM 1972 O O B LYS A 1 233 ? 17.250 16.851 73.657 0.50 10.33 236 LYS A O 1
ATOM 1983 N N . TYR A 1 234 ? 17.843 17.978 75.520 1.00 9.12 237 TYR A N 1
ATOM 1984 C CA . TYR A 1 234 ? 19.279 17.813 75.316 1.00 9.44 237 TYR A CA 1
ATOM 1985 C C . TYR A 1 234 ? 19.887 16.654 76.088 1.00 10.23 237 TYR A C 1
ATOM 1986 O O . TYR A 1 234 ? 21.036 16.315 75.839 1.00 11.05 237 TYR A O 1
ATOM 1995 N N . ILE A 1 235 ? 19.166 16.045 77.009 1.00 8.89 238 ILE A N 1
ATOM 1996 C CA . ILE A 1 235 ? 19.746 14.917 77.736 1.00 8.19 238 ILE A CA 1
ATOM 1997 C C . ILE A 1 235 ? 19.905 13.729 76.766 1.00 9.11 238 ILE A C 1
ATOM 1998 O O . ILE A 1 235 ? 18.993 13.430 75.974 1.00 8.52 238 ILE A O 1
ATOM 2003 N N . ARG A 1 236 ? 21.071 13.097 76.813 1.00 8.55 239 ARG A N 1
ATOM 2004 C CA . ARG A 1 236 ? 21.385 11.925 75.990 1.00 8.26 239 ARG A CA 1
ATOM 2005 C C . ARG A 1 236 ? 21.657 10.667 76.797 1.00 9.47 239 ARG A C 1
ATOM 2006 O O . ARG A 1 236 ? 21.378 9.569 76.307 1.00 8.75 239 ARG A O 1
ATOM 2014 N N . THR A 1 237 ? 22.218 10.803 77.993 1.00 8.35 240 THR A N 1
ATOM 2015 C CA . THR A 1 237 ? 22.561 9.641 78.795 1.00 8.72 240 THR A CA 1
ATOM 2016 C C . THR A 1 237 ? 21.459 9.293 79.748 1.00 9.26 240 THR A C 1
ATOM 2017 O O . THR A 1 237 ? 21.040 10.133 80.551 1.00 9.68 240 THR A O 1
ATOM 2021 N N . ALA A 1 238 ? 20.951 8.056 79.645 1.00 8.33 241 ALA A N 1
ATOM 2022 C CA . ALA A 1 238 ? 19.873 7.540 80.486 1.00 8.83 241 ALA A CA 1
ATOM 2023 C C . ALA A 1 238 ? 20.396 6.413 81.347 1.00 10.54 241 ALA A C 1
ATOM 2024 O O . ALA A 1 238 ? 21.380 5.753 80.979 1.00 12.34 241 ALA A O 1
ATOM 2026 N N . PHE A 1 239 ? 19.682 6.112 82.432 1.00 9.06 242 PHE A N 1
ATOM 2027 C CA . PHE A 1 239 ? 20.005 5.032 83.335 1.00 9.18 242 PHE A CA 1
ATOM 2028 C C . PHE A 1 239 ? 18.848 4.070 83.460 1.00 10.21 242 PHE A C 1
ATOM 2029 O O . PHE A 1 239 ? 17.707 4.534 83.425 1.00 10.37 242 PHE A O 1
ATOM 2037 N N A PRO A 1 240 ? 19.089 2.743 83.604 0.50 9.30 243 PRO A N 1
ATOM 2038 N N B PRO A 1 240 ? 19.113 2.755 83.671 0.50 10.10 243 PRO A N 1
ATOM 2039 C CA A PRO A 1 240 ? 17.970 1.811 83.811 0.50 9.64 243 PRO A CA 1
ATOM 2040 C CA B PRO A 1 240 ? 18.007 1.806 83.871 0.50 10.42 243 PRO A CA 1
ATOM 2041 C C A PRO A 1 240 ? 17.213 2.220 85.064 0.50 10.82 243 PRO A C 1
ATOM 2042 C C B PRO A 1 240 ? 17.211 2.214 85.100 0.50 11.40 243 PRO A C 1
ATOM 2043 O O A PRO A 1 240 ? 17.821 2.425 86.124 0.50 10.40 243 PRO A O 1
ATOM 2044 O O B PRO A 1 240 ? 17.789 2.429 86.173 0.50 10.89 243 PRO A O 1
ATOM 2051 N N . THR A 1 241 ? 15.894 2.358 84.932 1.00 9.96 244 THR A N 1
ATOM 2052 C CA . THR A 1 241 ? 15.021 2.870 85.981 1.00 10.37 244 THR A CA 1
ATOM 2053 C C . THR A 1 241 ? 13.753 2.049 86.097 1.00 12.58 244 THR A C 1
ATOM 2054 O O . THR A 1 241 ? 13.238 1.562 85.069 1.00 14.31 244 THR A O 1
ATOM 2058 N N . LYS A 1 242 ? 13.244 1.880 87.320 1.00 12.32 245 LYS A N 1
ATOM 2059 C CA . LYS A 1 242 ? 12.004 1.144 87.619 1.00 12.25 245 LYS A CA 1
ATOM 2060 C C . LYS A 1 242 ? 11.170 1.972 88.559 1.00 13.22 245 LYS A C 1
ATOM 2061 O O . LYS A 1 242 ? 11.726 2.690 89.397 1.00 13.19 245 LYS A O 1
ATOM 2067 N N . LYS A 1 243 ? 9.835 1.871 88.450 1.00 12.70 246 LYS A N 1
ATOM 2068 C CA . LYS A 1 243 ? 8.925 2.612 89.328 1.00 13.85 246 LYS A CA 1
ATOM 2069 C C . LYS A 1 243 ? 8.865 1.978 90.715 1.00 16.57 246 LYS A C 1
ATOM 2070 O O . LYS A 1 243 ? 8.750 2.705 91.712 1.00 18.80 246 LYS A O 1
ATOM 2076 N N . LYS A 1 244 ? 8.966 0.650 90.789 1.00 15.39 247 LYS A N 1
ATOM 2077 C CA . LYS A 1 244 ? 9.065 -0.071 92.077 1.00 16.96 247 LYS A CA 1
ATOM 2078 C C . LYS A 1 244 ? 10.517 -0.564 92.137 1.00 18.16 247 LYS A C 1
ATOM 2079 O O . LYS A 1 244 ? 11.000 -1.208 91.187 1.00 17.73 247 LYS A O 1
ATOM 2081 N N . TRP A 1 245 ? 11.201 -0.250 93.220 1.00 16.40 248 TRP A N 1
ATOM 2082 C CA . TRP A 1 245 ? 12.628 -0.522 93.353 1.00 14.60 248 TRP A CA 1
ATOM 2083 C C . TRP A 1 245 ? 13.098 -1.888 92.906 1.00 16.89 248 TRP A C 1
ATOM 2084 O O . TRP A 1 245 ? 12.525 -2.910 93.321 1.00 17.04 248 TRP A O 1
ATOM 2095 N N A GLU A 1 246 ? 14.174 -1.916 92.134 0.50 13.51 249 GLU A N 1
ATOM 2096 N N B GLU A 1 246 ? 14.135 -1.928 92.038 0.50 13.88 249 GLU A N 1
ATOM 2097 C CA A GLU A 1 246 ? 14.833 -3.138 91.723 0.50 13.97 249 GLU A CA 1
ATOM 2098 C CA B GLU A 1 246 ? 14.805 -3.138 91.545 0.50 14.77 249 GLU A CA 1
ATOM 2099 C C A GLU A 1 246 ? 16.322 -2.915 91.794 0.50 15.74 249 GLU A C 1
ATOM 2100 C C B GLU A 1 246 ? 16.323 -2.937 91.682 0.50 16.53 249 GLU A C 1
ATOM 2101 O O A GLU A 1 246 ? 16.814 -1.818 91.493 0.50 13.35 249 GLU A O 1
ATOM 2102 O O B GLU A 1 246 ? 16.837 -1.872 91.313 0.50 14.34 249 GLU A O 1
ATOM 2113 N N . SER A 1 247 ? 17.043 -3.966 92.175 1.00 14.89 250 SER A N 1
ATOM 2114 C CA . SER A 1 247 ? 18.498 -3.954 92.288 1.00 14.72 250 SER A CA 1
ATOM 2115 C C . SER A 1 247 ? 19.115 -3.569 90.933 1.00 15.92 250 SER A C 1
ATOM 2116 O O . SER A 1 247 ? 18.630 -4.003 89.882 1.00 15.72 250 SER A O 1
ATOM 2119 N N . GLY A 1 248 ? 20.114 -2.708 90.963 1.00 14.59 251 GLY A N 1
ATOM 2120 C CA . GLY A 1 248 ? 20.803 -2.243 89.763 1.00 14.51 251 GLY A CA 1
ATOM 2121 C C . GLY A 1 248 ? 20.068 -1.202 88.946 1.00 16.62 251 GLY A C 1
ATOM 2122 O O . GLY A 1 248 ? 20.508 -0.878 87.835 1.00 16.55 251 GLY A O 1
ATOM 2123 N N . HIS A 1 249 ? 18.942 -0.701 89.458 1.00 12.05 252 HIS A N 1
ATOM 2124 C CA . HIS A 1 249 ? 18.153 0.301 88.748 1.00 10.54 252 HIS A CA 1
ATOM 2125 C C . HIS A 1 249 ? 17.951 1.515 89.600 1.00 11.45 252 HIS A C 1
ATOM 2126 O O . HIS A 1 249 ? 17.804 1.416 90.831 1.00 10.98 252 HIS A O 1
ATOM 2133 N N . CYS A 1 250 ? 17.890 2.684 88.948 1.00 9.35 253 CYS A N 1
ATOM 2134 C CA . CYS A 1 250 ? 17.450 3.913 89.563 1.00 9.37 253 CYS A CA 1
ATOM 2135 C C . CYS A 1 250 ? 15.971 3.761 89.849 1.00 10.71 253 CYS A C 1
ATOM 2136 O O . CYS A 1 250 ? 15.311 2.885 89.279 1.00 10.32 253 CYS A O 1
ATOM 2139 N N . LEU A 1 251 ? 15.476 4.562 90.772 1.00 9.46 254 LEU A N 1
ATOM 2140 C CA . LEU A 1 251 ? 14.079 4.551 91.136 1.00 10.68 254 LEU A CA 1
ATOM 2141 C C . LEU A 1 251 ? 13.448 5.732 90.471 1.00 11.20 254 LEU A C 1
ATOM 2142 O O . LEU A 1 251 ? 13.937 6.873 90.576 1.00 10.27 254 LEU A O 1
ATOM 2147 N N A LYS A 1 252 ? 12.363 5.485 89.732 0.50 10.46 255 LYS A N 1
ATOM 2148 N N B LYS A 1 252 ? 12.364 5.486 89.733 0.50 10.27 255 LYS A N 1
ATOM 2149 C CA A LYS A 1 252 ? 11.630 6.532 89.039 0.50 10.42 255 LYS A CA 1
ATOM 2150 C CA B LYS A 1 252 ? 11.648 6.544 89.042 0.50 10.08 255 LYS A CA 1
ATOM 2151 C C A LYS A 1 252 ? 11.330 7.700 89.976 0.50 12.96 255 LYS A C 1
ATOM 2152 C C B LYS A 1 252 ? 11.335 7.703 89.978 0.50 12.76 255 LYS A C 1
ATOM 2153 O O A LYS A 1 252 ? 10.858 7.502 91.107 0.50 11.93 255 LYS A O 1
ATOM 2154 O O B LYS A 1 252 ? 10.859 7.504 91.108 0.50 11.67 255 LYS A O 1
ATOM 2165 N N . ASP A 1 253 ? 11.666 8.908 89.519 1.00 10.12 256 ASP A N 1
ATOM 2166 C CA . ASP A 1 253 ? 11.444 10.145 90.258 1.00 11.03 256 ASP A CA 1
ATOM 2167 C C . ASP A 1 253 ? 12.365 10.446 91.458 1.00 12.68 256 ASP A C 1
ATOM 2168 O O . ASP A 1 253 ? 12.158 11.435 92.161 1.00 13.44 256 ASP A O 1
ATOM 2173 N N . ARG A 1 254 ? 13.365 9.600 91.697 1.00 9.47 257 ARG A N 1
ATOM 2174 C CA . ARG A 1 254 ? 14.373 9.875 92.688 1.00 10.54 257 ARG A CA 1
ATOM 2175 C C . ARG A 1 254 ? 15.648 10.235 91.920 1.00 9.78 257 ARG A C 1
ATOM 2176 O O . ARG A 1 254 ? 16.237 9.384 91.227 1.00 9.78 257 ARG A O 1
ATOM 2184 N N . ASN A 1 255 ? 16.071 11.502 91.991 1.00 8.79 258 ASN A N 1
ATOM 2185 C CA . ASN A 1 255 ? 17.292 11.889 91.307 1.00 8.24 258 ASN A CA 1
ATOM 2186 C C . ASN A 1 255 ? 18.509 11.377 92.077 1.00 8.79 258 ASN A C 1
ATOM 2187 O O . ASN A 1 255 ? 18.434 11.149 93.292 1.00 8.65 258 ASN A O 1
ATOM 2192 N N . GLU A 1 256 ? 19.614 11.165 91.341 1.00 7.47 259 GLU A N 1
ATOM 2193 C CA . GLU A 1 256 ? 20.823 10.657 91.964 1.00 7.92 259 GLU A CA 1
ATOM 2194 C C . GLU A 1 256 ? 22.050 11.450 91.529 1.00 7.71 259 GLU A C 1
ATOM 2195 O O . GLU A 1 256 ? 22.016 12.145 90.508 1.00 8.30 259 GLU A O 1
ATOM 2201 N N . PRO A 1 257 ? 23.171 11.325 92.263 1.00 8.44 260 PRO A N 1
ATOM 2202 C CA . PRO A 1 257 ? 24.404 11.993 91.808 1.00 8.31 260 PRO A CA 1
ATOM 2203 C C . PRO A 1 257 ? 24.854 11.540 90.401 1.00 9.38 260 PRO A C 1
ATOM 2204 O O . PRO A 1 257 ? 25.423 12.362 89.664 1.00 8.61 260 PRO A O 1
ATOM 2208 N N . CYS A 1 258 ? 24.536 10.289 89.965 1.00 8.96 261 CYS A N 1
ATOM 2209 C CA . CYS A 1 258 ? 24.931 9.885 88.615 1.00 8.63 261 CYS A CA 1
ATOM 2210 C C . CYS A 1 258 ? 24.276 10.742 87.532 1.00 8.04 261 CYS A C 1
ATOM 2211 O O . CYS A 1 258 ? 24.819 10.839 86.420 1.00 8.63 261 CYS A O 1
ATOM 2214 N N . HIS A 1 259 ? 23.133 11.359 87.856 1.00 7.48 262 HIS A N 1
ATOM 2215 C CA . HIS A 1 259 ? 22.413 12.183 86.893 1.00 7.58 262 HIS A CA 1
ATOM 2216 C C . HIS A 1 259 ? 23.096 13.514 86.625 1.00 7.71 262 HIS A C 1
ATOM 2217 O O . HIS A 1 259 ? 22.647 14.240 85.729 1.00 7.54 262 HIS A O 1
ATOM 2224 N N . ILE A 1 260 ? 24.227 13.793 87.278 1.00 7.26 263 ILE A N 1
ATOM 2225 C CA . ILE A 1 260 ? 24.992 14.987 86.954 1.00 7.45 263 ILE A CA 1
ATOM 2226 C C . ILE A 1 260 ? 25.389 15.009 85.492 1.00 8.12 263 ILE A C 1
ATOM 2227 O O . ILE A 1 260 ? 25.513 16.075 84.896 1.00 7.23 263 ILE A O 1
ATOM 2232 N N . ILE A 1 261 ? 25.557 13.821 84.878 1.00 7.23 264 ILE A N 1
ATOM 2233 C CA . ILE A 1 261 ? 25.873 13.801 83.457 1.00 7.45 264 ILE A CA 1
ATOM 2234 C C . ILE A 1 261 ? 24.766 14.432 82.628 1.00 7.59 264 ILE A C 1
ATOM 2235 O O . ILE A 1 261 ? 25.066 15.070 81.603 1.00 8.34 264 ILE A O 1
ATOM 2240 N N . GLN A 1 262 ? 23.519 14.287 83.051 1.00 7.76 265 GLN A N 1
ATOM 2241 C CA . GLN A 1 262 ? 22.428 14.875 82.289 1.00 7.42 265 GLN A CA 1
ATOM 2242 C C . GLN A 1 262 ? 22.477 16.398 82.361 1.00 7.88 265 GLN A C 1
ATOM 2243 O O . GLN A 1 262 ? 22.236 17.079 81.361 1.00 7.60 265 GLN A O 1
ATOM 2249 N N . ILE A 1 263 ? 22.866 16.968 83.530 1.00 7.23 266 ILE A N 1
ATOM 2250 C CA . ILE A 1 263 ? 23.032 18.413 83.673 1.00 6.92 266 ILE A CA 1
ATOM 2251 C C . ILE A 1 263 ? 24.148 18.876 82.759 1.00 7.70 266 ILE A C 1
ATOM 2252 O O . ILE A 1 263 ? 23.993 19.901 82.088 1.00 7.58 266 ILE A O 1
ATOM 2257 N N . LEU A 1 264 ? 25.264 18.112 82.702 1.00 7.36 267 LEU A N 1
ATOM 2258 C CA . LEU A 1 264 ? 26.370 18.480 81.837 1.00 7.64 267 LEU A CA 1
ATOM 2259 C C . LEU A 1 264 ? 25.922 18.486 80.372 1.00 8.29 267 LEU A C 1
ATOM 2260 O O . LEU A 1 264 ? 26.304 19.396 79.617 1.00 8.40 267 LEU A O 1
ATOM 2265 N N . GLU A 1 265 ? 25.152 17.484 79.966 1.00 7.38 268 GLU A N 1
ATOM 2266 C CA . GLU A 1 265 ? 24.678 17.390 78.580 1.00 8.09 268 GLU A CA 1
ATOM 2267 C C . GLU A 1 265 ? 23.813 18.591 78.220 1.00 8.02 268 GLU A C 1
ATOM 2268 O O . GLU A 1 265 ? 23.952 19.151 77.130 1.00 7.86 268 GLU A O 1
ATOM 2274 N N . ILE A 1 266 ? 22.938 19.013 79.137 1.00 7.88 269 ILE A N 1
ATOM 2275 C CA . ILE A 1 266 ? 22.114 20.191 78.908 1.00 8.52 269 ILE A CA 1
ATOM 2276 C C . ILE A 1 266 ? 23.007 21.433 78.792 1.00 8.95 269 ILE A C 1
ATOM 2277 O O . ILE A 1 266 ? 22.842 22.206 77.859 1.00 8.98 269 ILE A O 1
ATOM 2282 N N . MET A 1 267 ? 23.908 21.665 79.774 1.00 8.24 270 MET A N 1
ATOM 2283 C CA . MET A 1 267 ? 24.707 22.882 79.783 1.00 8.25 270 MET A CA 1
ATOM 2284 C C . MET A 1 267 ? 25.565 22.993 78.521 1.00 9.50 270 MET A C 1
ATOM 2285 O O . MET A 1 267 ? 25.655 24.070 77.902 1.00 8.90 270 MET A O 1
ATOM 2290 N N . SER A 1 268 ? 26.184 21.873 78.119 1.00 8.28 271 SER A N 1
ATOM 2291 C CA . SER A 1 268 ? 27.060 21.878 76.947 1.00 8.51 271 SER A CA 1
ATOM 2292 C C . SER A 1 268 ? 26.262 22.071 75.657 1.00 9.00 271 SER A C 1
ATOM 2293 O O . SER A 1 268 ? 26.686 22.832 74.790 1.00 9.91 271 SER A O 1
ATOM 2296 N N . ALA A 1 269 ? 25.085 21.453 75.526 1.00 8.73 272 ALA A N 1
ATOM 2297 C CA . ALA A 1 269 ? 24.277 21.661 74.316 1.00 9.94 272 ALA A CA 1
ATOM 2298 C C . ALA A 1 269 ? 23.775 23.122 74.255 1.00 11.29 272 ALA A C 1
ATOM 2299 O O . ALA A 1 269 ? 23.793 23.748 73.193 1.00 10.89 272 ALA A O 1
ATOM 2301 N N . VAL A 1 270 ? 23.322 23.669 75.384 1.00 10.60 273 VAL A N 1
ATOM 2302 C CA . VAL A 1 270 ? 22.822 25.054 75.413 1.00 10.29 273 VAL A CA 1
ATOM 2303 C C . VAL A 1 270 ? 23.894 26.033 74.993 1.00 11.35 273 VAL A C 1
ATOM 2304 O O . VAL A 1 270 ? 23.622 26.966 74.240 1.00 11.67 273 VAL A O 1
ATOM 2308 N N . ARG A 1 271 ? 25.099 25.837 75.511 1.00 10.25 274 ARG A N 1
ATOM 2309 C CA . ARG A 1 271 ? 26.224 26.722 75.258 1.00 10.33 274 ARG A CA 1
ATOM 2310 C C . ARG A 1 271 ? 26.934 26.412 73.977 1.00 12.04 274 ARG A C 1
ATOM 2311 O O . ARG A 1 271 ? 27.864 27.127 73.595 1.00 13.69 274 ARG A O 1
ATOM 2319 N N . ASP A 1 272 ? 26.550 25.332 73.293 1.00 10.17 275 ASP A N 1
ATOM 2320 C CA . ASP A 1 272 ? 27.249 24.834 72.104 1.00 11.24 275 ASP A CA 1
ATOM 2321 C C . ASP A 1 272 ? 28.746 24.690 72.367 1.00 13.25 275 ASP A C 1
ATOM 2322 O O . ASP A 1 272 ? 29.589 25.248 71.643 1.00 13.33 275 ASP A O 1
ATOM 2327 N N . GLU A 1 273 ? 29.073 23.893 73.388 1.00 11.29 276 GLU A N 1
ATOM 2328 C CA . GLU A 1 273 ? 30.454 23.650 73.769 1.00 11.52 276 GLU A CA 1
ATOM 2329 C C . GLU A 1 273 ? 30.657 22.164 73.830 1.00 11.61 276 GLU A C 1
ATOM 2330 O O . GLU A 1 273 ? 29.716 21.409 74.129 1.00 10.22 276 GLU A O 1
ATOM 2336 N N . ASP A 1 274 ? 31.901 21.731 73.580 1.00 10.57 277 ASP A N 1
ATOM 2337 C CA . ASP A 1 274 ? 32.194 20.326 73.711 1.00 9.22 277 ASP A CA 1
ATOM 2338 C C . ASP A 1 274 ? 31.885 19.843 75.144 1.00 10.58 277 ASP A C 1
ATOM 2339 O O . ASP A 1 274 ? 32.355 20.454 76.111 1.00 10.08 277 ASP A O 1
ATOM 2344 N N . PRO A 1 275 ? 31.165 18.733 75.293 1.00 9.05 278 PRO A N 1
ATOM 2345 C CA . PRO A 1 275 ? 30.840 18.266 76.652 1.00 9.42 278 PRO A CA 1
ATOM 2346 C C . PRO A 1 275 ? 32.035 18.046 77.578 1.00 9.56 278 PRO A C 1
ATOM 2347 O O . PRO A 1 275 ? 32.012 18.540 78.707 1.00 8.72 278 PRO A O 1
ATOM 2351 N N . LEU A 1 276 ? 33.074 17.350 77.106 1.00 8.60 279 LEU A N 1
ATOM 2352 C CA . LEU A 1 276 ? 34.230 17.128 77.977 1.00 8.78 279 LEU A CA 1
ATOM 2353 C C . LEU A 1 276 ? 34.962 18.428 78.267 1.00 9.50 279 LEU A C 1
ATOM 2354 O O . LEU A 1 276 ? 35.424 18.633 79.398 1.00 8.59 279 LEU A O 1
ATOM 2359 N N . GLU A 1 277 ? 35.104 19.308 77.262 1.00 8.52 280 GLU A N 1
ATOM 2360 C CA . GLU A 1 277 ? 35.810 20.558 77.553 1.00 9.29 280 GLU A CA 1
ATOM 2361 C C . GLU A 1 277 ? 35.086 21.310 78.687 1.00 8.73 280 GLU A C 1
ATOM 2362 O O . GLU A 1 277 ? 35.719 21.811 79.616 1.00 9.89 280 GLU A O 1
ATOM 2368 N N . LEU A 1 278 ? 33.746 21.404 78.591 1.00 8.51 281 LEU A N 1
ATOM 2369 C CA . LEU A 1 278 ? 33.005 22.103 79.634 1.00 8.29 281 LEU A CA 1
ATOM 2370 C C . LEU A 1 278 ? 33.100 21.364 80.965 1.00 8.47 281 LEU A C 1
ATOM 2371 O O . LEU A 1 278 ? 33.336 21.997 82.011 1.00 8.23 281 LEU A O 1
ATOM 2376 N N . ALA A 1 279 ? 32.972 20.037 80.955 1.00 7.57 282 ALA A N 1
ATOM 2377 C CA . ALA A 1 279 ? 33.091 19.254 82.197 1.00 7.95 282 ALA A CA 1
ATOM 2378 C C . ALA A 1 279 ? 34.441 19.490 82.871 1.00 7.91 282 ALA A C 1
ATOM 2379 O O . ALA A 1 279 ? 34.520 19.666 84.084 1.00 8.06 282 ALA A O 1
ATOM 2381 N N . ASN A 1 280 ? 35.505 19.528 82.071 1.00 7.52 283 ASN A N 1
ATOM 2382 C CA . ASN A 1 280 ? 36.824 19.759 82.646 1.00 7.87 283 ASN A CA 1
ATOM 2383 C C . ASN A 1 280 ? 36.929 21.148 83.273 1.00 8.80 283 ASN A C 1
ATOM 2384 O O . ASN A 1 280 ? 37.465 21.283 84.370 1.00 8.50 283 ASN A O 1
ATOM 2389 N N . THR A 1 281 ? 36.392 22.170 82.595 1.00 8.20 284 THR A N 1
ATOM 2390 C CA . THR A 1 281 ? 36.394 23.539 83.128 1.00 8.28 284 THR A CA 1
ATOM 2391 C C . THR A 1 281 ? 35.618 23.591 84.450 1.00 8.75 284 THR A C 1
ATOM 2392 O O . THR A 1 281 ? 36.094 24.179 85.416 1.00 8.87 284 THR A O 1
ATOM 2396 N N . LEU A 1 282 ? 34.415 22.988 84.498 1.00 8.42 285 LEU A N 1
ATOM 2397 C CA . LEU A 1 282 ? 33.592 22.973 85.713 1.00 7.43 285 LEU A CA 1
ATOM 2398 C C . LEU A 1 282 ? 34.368 22.343 86.866 1.00 8.76 285 LEU A C 1
ATOM 2399 O O . LEU A 1 282 ? 34.352 22.854 87.993 1.00 8.62 285 LEU A O 1
ATOM 2404 N N . TYR A 1 283 ? 35.043 21.218 86.595 1.00 7.65 286 TYR A N 1
ATOM 2405 C CA . TYR A 1 283 ? 35.843 20.516 87.582 1.00 8.28 286 TYR A CA 1
ATOM 2406 C C . TYR A 1 283 ? 36.960 21.434 88.110 1.00 9.99 286 TYR A C 1
ATOM 2407 O O . TYR A 1 283 ? 37.113 21.606 89.327 1.00 9.34 286 TYR A O 1
ATOM 2416 N N . ASN A 1 284 ? 37.729 22.030 87.185 1.00 9.05 287 ASN A N 1
ATOM 2417 C CA . ASN A 1 284 ? 38.845 22.900 87.557 1.00 9.94 287 ASN A CA 1
ATOM 2418 C C . ASN A 1 284 ? 38.374 24.109 88.359 1.00 9.63 287 ASN A C 1
ATOM 2419 O O . ASN A 1 284 ? 39.067 24.490 89.309 1.00 10.11 287 ASN A O 1
ATOM 2424 N N . ASN A 1 285 ? 37.233 24.719 87.990 1.00 8.99 288 ASN A N 1
ATOM 2425 C CA . ASN A 1 285 ? 36.686 25.839 88.747 1.00 9.28 288 ASN A CA 1
ATOM 2426 C C . ASN A 1 285 ? 36.379 25.439 90.185 1.00 10.23 288 ASN A C 1
ATOM 2427 O O . ASN A 1 285 ? 36.654 26.200 91.121 1.00 9.86 288 ASN A O 1
ATOM 2432 N N . THR A 1 286 ? 35.823 24.222 90.331 1.00 8.92 289 THR A N 1
ATOM 2433 C CA . THR A 1 286 ? 35.428 23.712 91.630 1.00 8.65 289 THR A CA 1
ATOM 2434 C C . THR A 1 286 ? 36.647 23.444 92.515 1.00 9.41 289 THR A C 1
ATOM 2435 O O . THR A 1 286 ? 36.638 23.750 93.702 1.00 9.63 289 THR A O 1
ATOM 2439 N N . ILE A 1 287 ? 37.694 22.838 91.934 1.00 9.88 290 ILE A N 1
ATOM 2440 C CA . ILE A 1 287 ? 38.948 22.638 92.660 1.00 9.76 290 ILE A CA 1
ATOM 2441 C C . ILE A 1 287 ? 39.489 23.980 93.129 1.00 11.83 290 ILE A C 1
ATOM 2442 O O . ILE A 1 287 ? 39.877 24.090 94.281 1.00 11.41 290 ILE A O 1
ATOM 2447 N N . LYS A 1 288 ? 39.530 24.978 92.247 1.00 11.13 291 LYS A N 1
ATOM 2448 C CA . LYS A 1 288 ? 40.119 26.261 92.601 1.00 11.82 291 LYS A CA 1
ATOM 2449 C C . LYS A 1 288 ? 39.453 26.873 93.816 1.00 11.73 291 LYS A C 1
ATOM 2450 O O . LYS A 1 288 ? 40.145 27.406 94.679 1.00 12.65 291 LYS A O 1
ATOM 2456 N N . VAL A 1 289 ? 38.126 26.798 93.907 1.00 11.01 292 VAL A N 1
ATOM 2457 C CA . VAL A 1 289 ? 37.388 27.412 94.990 1.00 11.35 292 VAL A CA 1
ATOM 2458 C C . VAL A 1 289 ? 37.351 26.562 96.255 1.00 11.68 292 VAL A C 1
ATOM 2459 O O . VAL A 1 289 ? 37.648 27.070 97.349 1.00 12.30 292 VAL A O 1
ATOM 2463 N N . PHE A 1 290 ? 37.029 25.293 96.112 1.00 10.65 293 PHE A N 1
ATOM 2464 C CA . PHE A 1 290 ? 36.768 24.426 97.253 1.00 10.06 293 PHE A CA 1
ATOM 2465 C C . PHE A 1 290 ? 37.886 23.499 97.660 1.00 10.77 293 PHE A C 1
ATOM 2466 O O . PHE A 1 290 ? 37.863 23.019 98.800 1.00 11.47 293 PHE A O 1
ATOM 2474 N N . PHE A 1 291 ? 38.843 23.197 96.754 1.00 11.16 294 PHE A N 1
ATOM 2475 C CA . PHE A 1 291 ? 39.908 22.234 97.039 1.00 11.71 294 PHE A CA 1
ATOM 2476 C C . PHE A 1 291 ? 41.267 22.743 96.559 1.00 15.70 294 PHE A C 1
ATOM 2477 O O . PHE A 1 291 ? 41.996 21.997 95.880 1.00 15.14 294 PHE A O 1
ATOM 2485 N N . PRO A 1 292 ? 41.647 24.007 96.836 1.00 15.96 295 PRO A N 1
ATOM 2486 C CA . PRO A 1 292 ? 42.898 24.512 96.239 1.00 17.89 295 PRO A CA 1
ATOM 2487 C C . PRO A 1 292 ? 44.202 23.950 96.791 1.00 24.45 295 PRO A C 1
ATOM 2488 O O . PRO A 1 292 ? 45.225 24.034 96.104 1.00 26.66 295 PRO A O 1
ATOM 2492 N N . VAL A 1 293 ? 44.168 23.378 97.998 1.00 19.23 296 VAL A N 1
ATOM 2493 C CA . VAL A 1 293 ? 45.369 22.839 98.645 1.00 22.78 296 VAL A CA 1
ATOM 2494 C C . VAL A 1 293 ? 45.535 21.335 98.378 1.00 66.23 296 VAL A C 1
ATOM 2495 O O . VAL A 1 293 ? 44.604 20.559 98.577 1.00 40.12 296 VAL A O 1
#

InterPro domains:
  IPR001130 3'-5' ssDNA/RNA exonuclease TatD-like [PF01026] (8-293)
  IPR001130 3'-5' ssDNA/RNA exonuclease TatD-like [PIRSF005902] (3-293)
  IPR001130 3'-5' ssDNA/RNA exonuclease TatD-like [cd01310] (6-294)
  IPR018228 Deoxyribonuclease, TatD-related, conserved site [PS01091] (208-224)
  IPR032466 Metal-dependent hydrolase [SSF51556] (6-294)
  IPR050891 TatD-type Metallo-dependent Hydrolase [PTHR10060] (5-295)

B-factor: mean 17.34, std 9.66, range [6.82, 86.91]

Nearest PDB structures (foldseek):
  2xio-assembly1_A  TM=1.003E+00  e=1.310E-61  Homo sapiens
  8efg-assembly1_A  TM=9.973E-01  e=9.177E-59  Homo sapiens
  3ipw-assembly1_A  TM=9.353E-01  e=1.702E-29  Entamoeba histolytica HM-1:IMSS
  3rcm-assembly1_A  TM=9.065E-01  e=1.469E-22  Pseudomonas putida KT2440
  1yix-assembly2_B  TM=8.855E-01  e=1.069E-18  Escherichia coli K-12

Sequence (293 aa):
MKKFIDIGINLTDPMMFRGIYRGVVQKHQDDLQDVIGRAVEIGVKKFMITGGNLQDSKDALHHLAQTNGMFFSTVGCHPTRCGEFEKNNPDLLYLLKELLNLAENNKGKVVAIGECGLDFDRLQFCPKDTQLKYFEKKKQFELSEEQQTKLPMMFLHHCRNSHAEFLDITTKRNRDDRCVGGVVHSSFDGTKEAAAALIIDLDDLYIIGFNGCSLKTEANLEVLKSIPSSEKLMIETDAPWCGVKSTHAGSSKKYIRTAFPPTKKKWEESGHCLKKDRNEPCHIIQILEIMSAVRDEDPLELANTLYNNTIKVFFPV